Protein AF-A0A183LUB9-F1 (afdb_monomer_lite)

pLDDT: mean 79.55, std 18.68, range [33.12, 97.0]

Organism: NCBI:txid48269

Structure (mmCIF, N/CA/C/O backbone):
data_AF-A0A183LUB9-F1
#
_entry.id   AF-A0A183LUB9-F1
#
loop_
_atom_site.group_PDB
_atom_site.id
_atom_site.type_symbol
_atom_site.label_atom_id
_atom_site.label_alt_id
_atom_site.label_comp_id
_atom_site.label_asym_id
_atom_site.label_entity_id
_atom_site.label_seq_id
_atom_site.pdbx_PDB_ins_code
_atom_site.Cartn_x
_atom_site.Cartn_y
_atom_site.Cartn_z
_atom_site.occupancy
_atom_site.B_iso_or_equiv
_atom_site.auth_seq_id
_atom_site.auth_comp_id
_atom_site.auth_asym_id
_atom_site.auth_atom_id
_atom_site.pdbx_PDB_model_num
ATOM 1 N N . MET A 1 1 ? 17.143 7.240 -24.313 1.00 60.66 1 MET A N 1
ATOM 2 C CA . MET A 1 1 ? 16.595 8.338 -23.486 1.00 60.66 1 MET A CA 1
ATOM 3 C C . MET A 1 1 ? 15.614 7.802 -22.445 1.00 60.66 1 MET A C 1
ATOM 5 O O . MET A 1 1 ? 15.869 7.977 -21.262 1.00 60.66 1 MET A O 1
ATOM 9 N N . GLU A 1 2 ? 14.600 7.032 -22.859 1.00 75.81 2 GLU A N 1
ATOM 10 C CA . GLU A 1 2 ? 13.538 6.505 -21.978 1.00 75.81 2 GLU A CA 1
ATOM 11 C C . GLU A 1 2 ? 14.030 5.706 -20.757 1.00 75.81 2 GLU A C 1
ATOM 13 O O . GLU A 1 2 ? 13.531 5.908 -19.654 1.00 75.81 2 GLU A O 1
ATOM 18 N N . ASN A 1 3 ? 15.055 4.856 -20.900 1.00 79.38 3 ASN A N 1
ATOM 19 C CA . ASN A 1 3 ? 15.590 4.102 -19.756 1.00 79.38 3 ASN A CA 1
ATOM 20 C C . ASN A 1 3 ? 16.236 5.015 -18.691 1.00 79.38 3 ASN A C 1
ATOM 22 O O . ASN A 1 3 ? 16.124 4.760 -17.497 1.00 79.38 3 ASN A O 1
ATOM 26 N N . ARG A 1 4 ? 16.884 6.116 -19.096 1.00 87.00 4 ARG A N 1
ATOM 27 C CA . ARG A 1 4 ? 17.497 7.067 -18.152 1.00 87.00 4 ARG A CA 1
ATOM 28 C C . ARG A 1 4 ? 16.422 7.808 -17.359 1.00 87.00 4 ARG A C 1
ATOM 30 O O . ARG A 1 4 ? 16.532 7.927 -16.145 1.00 87.00 4 ARG A O 1
ATOM 37 N N . GLU A 1 5 ? 15.373 8.262 -18.037 1.00 90.19 5 GLU A N 1
ATOM 38 C CA . GLU A 1 5 ? 14.229 8.925 -17.404 1.00 90.19 5 GLU A CA 1
ATOM 39 C C . GLU A 1 5 ? 13.459 7.985 -16.471 1.00 90.19 5 GLU A C 1
ATOM 41 O O . GLU A 1 5 ? 13.020 8.397 -15.397 1.00 90.19 5 GLU A O 1
ATOM 46 N N . PHE A 1 6 ? 13.323 6.711 -16.846 1.00 92.31 6 PHE A N 1
ATOM 47 C CA . PHE A 1 6 ? 12.757 5.679 -15.982 1.00 92.31 6 PHE A CA 1
ATOM 48 C C . PHE A 1 6 ? 13.559 5.527 -14.684 1.00 92.31 6 PHE A C 1
ATOM 50 O O . PHE A 1 6 ? 12.978 5.602 -13.607 1.00 92.31 6 PHE A O 1
ATOM 57 N N . GLN A 1 7 ? 14.891 5.423 -14.761 1.00 93.38 7 GLN A N 1
ATOM 58 C CA . GLN A 1 7 ? 15.730 5.312 -13.561 1.00 93.38 7 GLN A CA 1
ATOM 59 C C . GLN A 1 7 ? 15.678 6.568 -12.673 1.00 93.38 7 GLN A C 1
ATOM 61 O O . GLN A 1 7 ? 15.667 6.453 -11.449 1.00 93.38 7 GLN A O 1
ATOM 66 N N . VAL A 1 8 ? 15.582 7.768 -13.258 1.00 94.94 8 VAL A N 1
ATOM 67 C CA . VAL A 1 8 ? 15.370 9.008 -12.486 1.00 94.94 8 VAL A CA 1
ATOM 68 C C . VAL A 1 8 ? 14.049 8.951 -11.714 1.00 94.94 8 VAL A C 1
ATOM 70 O O . VAL A 1 8 ? 14.014 9.274 -10.527 1.00 94.94 8 VAL A O 1
ATOM 73 N N . LEU A 1 9 ? 12.970 8.497 -12.357 1.00 95.00 9 LEU A N 1
ATOM 74 C CA . LEU A 1 9 ? 11.671 8.344 -11.704 1.00 95.00 9 LEU A CA 1
ATOM 75 C C . LEU A 1 9 ? 11.705 7.275 -10.599 1.00 95.00 9 LEU A C 1
ATOM 77 O O . LEU A 1 9 ? 11.182 7.526 -9.514 1.00 95.00 9 LEU A O 1
ATOM 81 N N . CYS A 1 10 ? 12.379 6.141 -10.825 1.00 95.12 10 CYS A N 1
ATOM 82 C CA . CYS A 1 10 ? 12.614 5.118 -9.800 1.00 95.12 10 CYS A CA 1
ATOM 83 C C . CYS A 1 10 ? 13.303 5.706 -8.562 1.00 95.12 10 CYS A C 1
ATOM 85 O O . CYS A 1 10 ? 12.837 5.501 -7.444 1.00 95.12 10 CYS A O 1
ATOM 87 N N . ASN A 1 11 ? 14.381 6.472 -8.746 1.00 95.69 11 ASN A N 1
ATOM 88 C CA . ASN A 1 11 ? 15.110 7.083 -7.631 1.00 95.69 11 ASN A CA 1
ATOM 89 C C . ASN A 1 11 ? 14.236 8.075 -6.853 1.00 95.69 11 ASN A C 1
ATOM 91 O O . ASN A 1 11 ? 14.240 8.076 -5.623 1.00 95.69 11 ASN A O 1
ATOM 95 N N . ASN A 1 12 ? 13.439 8.878 -7.561 1.00 95.94 12 ASN A N 1
ATOM 96 C CA . ASN A 1 12 ? 12.510 9.815 -6.935 1.00 95.94 12 ASN A CA 1
ATOM 97 C C . ASN A 1 12 ? 11.453 9.094 -6.087 1.00 95.94 12 ASN A C 1
ATOM 99 O O . ASN A 1 12 ? 11.206 9.490 -4.948 1.00 95.94 12 ASN A O 1
ATOM 103 N N . ILE A 1 13 ? 10.849 8.027 -6.620 1.00 95.75 13 ILE A N 1
ATOM 104 C CA . ILE A 1 13 ? 9.849 7.229 -5.899 1.00 95.75 13 ILE A CA 1
ATOM 105 C C . ILE A 1 13 ? 10.492 6.524 -4.703 1.00 95.75 13 ILE A C 1
ATOM 107 O O . ILE A 1 13 ? 9.927 6.556 -3.614 1.00 95.75 13 ILE A O 1
ATOM 111 N N . ARG A 1 14 ? 11.695 5.963 -4.854 1.00 97.00 14 ARG A N 1
ATOM 112 C CA . ARG A 1 14 ? 12.406 5.314 -3.745 1.00 97.00 14 ARG A CA 1
ATOM 113 C C . ARG A 1 14 ? 12.690 6.282 -2.600 1.00 97.00 14 ARG A C 1
ATOM 115 O O . ARG A 1 14 ? 12.394 5.969 -1.453 1.00 97.00 14 ARG A O 1
ATOM 122 N N . ASN A 1 15 ? 13.205 7.472 -2.902 1.00 96.31 15 ASN A N 1
ATOM 123 C CA . ASN A 1 15 ? 13.458 8.496 -1.886 1.00 96.31 15 ASN A CA 1
ATOM 124 C C . ASN A 1 15 ? 12.171 8.898 -1.155 1.00 96.31 15 ASN A C 1
ATOM 126 O O . ASN A 1 15 ? 12.170 9.049 0.065 1.00 96.31 15 ASN A O 1
ATOM 130 N N . PHE A 1 16 ? 11.070 9.030 -1.896 1.00 96.00 16 PHE A N 1
ATOM 131 C CA . PHE A 1 16 ? 9.763 9.325 -1.326 1.00 96.00 16 PHE A CA 1
ATOM 132 C C . PHE A 1 16 ? 9.267 8.216 -0.384 1.00 96.00 16 PHE A C 1
ATOM 134 O O . PHE A 1 16 ? 8.904 8.508 0.754 1.00 96.00 16 PHE A O 1
ATOM 141 N N . LEU A 1 17 ? 9.294 6.953 -0.821 1.00 95.06 17 LEU A N 1
ATOM 142 C CA . LEU A 1 17 ? 8.843 5.816 -0.011 1.00 95.06 17 LEU A CA 1
ATOM 143 C C . LEU A 1 17 ? 9.718 5.606 1.229 1.00 95.06 17 LEU A C 1
ATOM 145 O O . LEU A 1 17 ? 9.190 5.346 2.309 1.00 95.06 17 LEU A O 1
ATOM 149 N N . ASN A 1 18 ? 11.035 5.794 1.107 1.00 94.81 18 ASN A N 1
ATOM 150 C CA . ASN A 1 18 ? 11.952 5.748 2.244 1.00 94.81 18 ASN A CA 1
ATOM 151 C C . ASN A 1 18 ? 11.590 6.807 3.290 1.00 94.81 18 ASN A C 1
ATOM 153 O O . ASN A 1 18 ? 11.504 6.485 4.473 1.00 94.81 18 ASN A O 1
ATOM 157 N N . ASN A 1 19 ? 11.316 8.041 2.855 1.00 95.06 19 ASN A N 1
ATOM 158 C CA . ASN A 1 19 ? 10.895 9.109 3.756 1.00 95.06 19 ASN A CA 1
ATOM 159 C C . ASN A 1 19 ? 9.571 8.761 4.463 1.00 95.06 19 ASN A C 1
ATOM 161 O O . ASN A 1 19 ? 9.502 8.781 5.691 1.00 95.06 19 ASN A O 1
ATOM 165 N N . LEU A 1 20 ? 8.546 8.333 3.717 1.00 92.94 20 LEU A N 1
ATOM 166 C CA . LEU A 1 20 ? 7.273 7.919 4.322 1.00 92.94 20 LEU A CA 1
ATOM 167 C C . LEU A 1 20 ? 7.448 6.771 5.319 1.00 92.94 20 LEU A C 1
ATOM 169 O O . LEU A 1 20 ? 6.847 6.787 6.388 1.00 92.94 20 LEU A O 1
ATOM 173 N N . THR A 1 21 ? 8.298 5.798 4.999 1.00 91.75 21 THR A N 1
ATOM 174 C CA . THR A 1 21 ? 8.593 4.674 5.892 1.00 91.75 21 THR A CA 1
ATOM 175 C C . THR A 1 21 ? 9.254 5.156 7.182 1.00 91.75 21 THR A C 1
ATOM 177 O O . THR A 1 21 ? 8.927 4.666 8.262 1.00 91.75 21 THR A O 1
ATOM 180 N N . THR A 1 22 ? 10.163 6.133 7.107 1.00 91.00 22 THR A N 1
ATOM 181 C CA . THR A 1 22 ? 10.771 6.729 8.305 1.00 91.00 22 THR A CA 1
ATOM 182 C C . THR A 1 22 ? 9.776 7.547 9.128 1.00 91.00 22 THR A C 1
ATOM 184 O O . THR A 1 22 ? 9.751 7.397 10.349 1.00 91.00 22 THR A O 1
ATOM 187 N N . GLU A 1 23 ? 8.914 8.340 8.479 1.00 89.81 23 GLU A N 1
ATOM 188 C CA . GLU A 1 23 ? 7.832 9.084 9.142 1.00 89.81 23 GLU A CA 1
ATOM 189 C C . GLU A 1 23 ? 6.832 8.131 9.820 1.00 89.81 23 GLU A C 1
ATOM 191 O O . GLU A 1 23 ? 6.343 8.413 10.906 1.00 89.81 23 GLU A O 1
ATOM 196 N N . LEU A 1 24 ? 6.548 6.973 9.219 1.00 87.94 24 LEU A N 1
ATOM 197 C CA . LEU A 1 24 ? 5.631 5.984 9.782 1.00 87.94 24 LEU A CA 1
ATOM 198 C C . LEU A 1 24 ? 6.245 5.221 10.966 1.00 87.94 24 LEU A C 1
ATOM 200 O O . LEU A 1 24 ? 5.561 4.953 11.954 1.00 87.94 24 LEU A O 1
ATOM 204 N N . LYS A 1 25 ? 7.541 4.889 10.893 1.00 86.31 25 LYS A N 1
ATOM 205 C CA . LYS A 1 25 ? 8.271 4.210 11.976 1.00 86.31 25 LYS A CA 1
ATOM 206 C C . LYS A 1 25 ? 8.434 5.084 13.218 1.00 86.31 25 LYS A C 1
ATOM 208 O O . LYS A 1 25 ? 8.405 4.550 14.323 1.00 86.31 25 LYS A O 1
ATOM 213 N N . SER A 1 26 ? 8.569 6.403 13.068 1.00 82.69 26 SER A N 1
ATOM 214 C CA . SER A 1 26 ? 8.711 7.315 14.215 1.00 82.69 26 SER A CA 1
ATOM 215 C C . SER A 1 26 ? 7.459 7.372 15.100 1.00 82.69 26 SER A C 1
ATOM 217 O O . SER A 1 26 ? 7.563 7.651 16.291 1.00 82.69 26 SER A O 1
ATOM 219 N N . ILE A 1 27 ? 6.291 7.012 14.559 1.00 76.19 27 ILE A N 1
ATOM 220 C CA . ILE A 1 27 ? 5.031 6.893 15.309 1.00 76.19 27 ILE A CA 1
ATOM 221 C C . ILE A 1 27 ? 5.059 5.677 16.264 1.00 76.19 27 ILE A C 1
ATOM 223 O O . ILE A 1 27 ? 4.271 5.611 17.204 1.00 76.19 27 ILE A O 1
ATOM 227 N N . ASN A 1 28 ? 5.974 4.718 16.065 1.00 64.44 28 ASN A N 1
ATOM 228 C CA . ASN A 1 28 ? 5.951 3.398 16.706 1.00 64.44 28 ASN A CA 1
ATOM 229 C C . ASN A 1 28 ? 6.760 3.266 18.016 1.00 64.44 28 ASN A C 1
ATOM 231 O O . ASN A 1 28 ? 6.978 2.148 18.464 1.00 64.44 28 ASN A O 1
ATOM 235 N N . ILE A 1 29 ? 7.239 4.353 18.635 1.00 52.81 29 ILE A N 1
ATOM 236 C CA . ILE A 1 29 ? 8.172 4.250 19.785 1.00 52.81 29 ILE A CA 1
ATOM 237 C C . ILE A 1 29 ? 7.476 4.021 21.144 1.00 52.81 29 ILE A C 1
ATOM 239 O O . ILE A 1 29 ? 8.133 3.636 22.104 1.00 52.81 29 ILE A O 1
ATOM 243 N N . ASN A 1 30 ? 6.149 4.134 21.248 1.00 47.78 30 ASN A N 1
ATOM 244 C CA . ASN A 1 30 ? 5.452 3.951 22.527 1.00 47.78 30 ASN A CA 1
ATOM 245 C C . ASN A 1 30 ? 4.455 2.786 22.474 1.00 47.78 30 ASN A C 1
ATOM 247 O O . ASN A 1 30 ? 3.251 3.001 22.587 1.00 47.78 30 ASN A O 1
ATOM 251 N N . GLU A 1 31 ? 4.953 1.549 22.365 1.00 46.06 31 GLU A N 1
ATOM 252 C CA . GLU A 1 31 ? 4.157 0.303 22.439 1.00 46.06 31 GLU A CA 1
ATOM 253 C C . GLU A 1 31 ? 3.340 0.149 23.747 1.00 46.06 31 GLU A C 1
ATOM 255 O O . GLU A 1 31 ? 2.574 -0.797 23.895 1.00 46.06 31 GLU A O 1
ATOM 260 N N . GLN A 1 32 ? 3.453 1.090 24.693 1.00 46.34 32 GLN A N 1
ATOM 261 C CA . GLN A 1 32 ? 2.731 1.093 25.970 1.00 46.34 32 GLN A CA 1
ATOM 262 C C . GLN A 1 32 ? 1.636 2.168 26.089 1.00 46.34 32 GLN A C 1
ATOM 264 O O . GLN A 1 32 ? 0.930 2.192 27.093 1.00 46.34 32 GLN A O 1
ATOM 269 N N . ASN A 1 33 ? 1.441 3.037 25.087 1.00 46.81 33 ASN A N 1
ATOM 270 C CA . ASN A 1 33 ? 0.330 3.995 25.078 1.00 46.81 33 ASN A CA 1
ATOM 271 C C . ASN A 1 33 ? -0.657 3.649 23.961 1.00 46.81 33 ASN A C 1
ATOM 273 O O . ASN A 1 33 ? -0.493 4.047 22.813 1.00 46.81 33 ASN A O 1
ATOM 277 N N . ILE A 1 34 ? -1.719 2.937 24.344 1.00 53.28 34 ILE A N 1
ATOM 278 C CA . ILE A 1 34 ? -2.833 2.463 23.496 1.00 53.28 34 ILE A CA 1
ATOM 279 C C . ILE A 1 34 ? -3.576 3.621 22.787 1.00 53.28 34 ILE A C 1
ATOM 281 O O . ILE A 1 34 ? -4.330 3.404 21.841 1.00 53.28 34 ILE A O 1
ATOM 285 N N . ASN A 1 35 ? -3.320 4.870 23.187 1.00 56.56 35 ASN A N 1
ATOM 286 C CA . ASN A 1 35 ? -3.908 6.055 22.580 1.00 56.56 35 ASN A CA 1
ATOM 287 C C . ASN A 1 35 ? -2.914 6.752 21.650 1.00 56.56 35 ASN A C 1
ATOM 289 O O . ASN A 1 35 ? -1.916 7.334 22.087 1.00 56.56 35 ASN A O 1
ATOM 293 N N . LEU A 1 36 ? -3.231 6.754 20.356 1.00 62.31 36 LEU A N 1
ATOM 294 C CA . LEU A 1 36 ? -2.552 7.611 19.397 1.00 62.31 36 LEU A CA 1
ATOM 295 C C . LEU A 1 36 ? -2.839 9.082 19.750 1.00 62.31 36 LEU A C 1
ATOM 297 O O . LEU A 1 36 ? -3.990 9.507 19.757 1.00 62.31 36 LEU A O 1
ATOM 301 N N . SER A 1 37 ? -1.794 9.859 20.050 1.00 69.81 37 SER A N 1
ATOM 302 C CA . SER A 1 37 ? -1.910 11.310 20.244 1.00 69.81 37 SER A CA 1
ATOM 303 C C . SER A 1 37 ? -2.525 11.969 19.002 1.00 69.81 37 SER A C 1
ATOM 305 O O . SER A 1 37 ? -2.277 11.529 17.879 1.00 69.81 37 SER A O 1
ATOM 307 N N . GLU A 1 38 ? -3.264 13.065 19.182 1.00 74.56 38 GLU A N 1
ATOM 308 C CA . GLU A 1 38 ? -3.784 13.899 18.087 1.00 74.56 38 GLU A CA 1
ATOM 309 C C . GLU A 1 38 ? -2.684 14.276 17.076 1.00 74.56 38 GLU A C 1
ATOM 311 O O . GLU A 1 38 ? -2.892 14.243 15.864 1.00 74.56 38 GLU A O 1
ATOM 316 N N . ASN A 1 39 ? -1.457 14.490 17.558 1.00 76.38 39 ASN A N 1
ATOM 317 C CA . ASN A 1 39 ? -0.288 14.716 16.710 1.00 76.38 39 ASN A CA 1
ATOM 318 C C . ASN A 1 39 ? 0.043 13.510 15.818 1.00 76.38 39 ASN A C 1
ATOM 320 O O . ASN A 1 39 ? 0.357 13.684 14.644 1.00 76.38 39 ASN A O 1
ATOM 324 N N . HIS A 1 40 ? -0.055 12.284 16.338 1.00 81.06 40 HIS A N 1
ATOM 325 C CA . HIS A 1 40 ? 0.162 11.072 15.547 1.00 81.06 40 HIS A CA 1
ATOM 326 C C . HIS A 1 40 ? -0.929 10.895 14.485 1.00 81.06 40 HIS A C 1
ATOM 328 O O . HIS A 1 40 ? -0.616 10.524 13.357 1.00 81.06 40 HIS A O 1
ATOM 334 N N . LEU A 1 41 ? -2.188 11.207 14.808 1.00 80.44 41 LEU A N 1
ATOM 335 C CA . LEU A 1 41 ? -3.297 11.171 13.848 1.00 80.44 41 LEU A CA 1
ATOM 336 C C . LEU A 1 41 ? -3.105 12.179 12.711 1.00 80.44 41 LEU A C 1
ATOM 338 O O . LEU A 1 41 ? -3.311 11.842 11.540 1.00 80.44 41 LEU A O 1
ATOM 342 N N . ASN A 1 42 ? -2.649 13.387 13.039 1.00 85.69 42 ASN A N 1
ATOM 343 C CA . ASN A 1 42 ? -2.318 14.413 12.054 1.00 85.69 42 ASN A CA 1
ATOM 344 C C . ASN A 1 42 ? -1.167 13.963 11.147 1.00 85.69 42 ASN A C 1
ATOM 346 O O . ASN A 1 42 ? -1.264 14.084 9.925 1.00 85.69 42 ASN A O 1
ATOM 350 N N . THR A 1 43 ? -0.119 13.358 11.713 1.00 87.81 43 THR A N 1
ATOM 351 C CA . THR A 1 43 ? 0.987 12.792 10.930 1.00 87.81 43 THR A CA 1
ATOM 352 C C . THR A 1 43 ? 0.510 11.667 10.013 1.00 87.81 43 THR A C 1
ATOM 354 O O . THR A 1 43 ? 0.816 11.694 8.826 1.00 87.81 43 THR A O 1
ATOM 357 N N . ILE A 1 44 ? -0.294 10.714 10.500 1.00 88.31 44 ILE A N 1
ATOM 358 C CA . ILE A 1 44 ? -0.843 9.634 9.658 1.00 88.31 44 ILE A CA 1
ATOM 359 C C . ILE A 1 44 ? -1.696 10.198 8.521 1.00 88.31 44 ILE A C 1
ATOM 361 O O . ILE A 1 44 ? -1.600 9.736 7.382 1.00 88.31 44 ILE A O 1
ATOM 365 N N . THR A 1 45 ? -2.516 11.205 8.814 1.00 90.25 45 THR A N 1
ATOM 366 C CA . THR A 1 45 ? -3.340 11.876 7.804 1.00 90.25 45 THR A CA 1
ATOM 367 C C . THR A 1 45 ? -2.459 12.543 6.749 1.00 90.25 45 THR A C 1
ATOM 369 O O . THR A 1 45 ? -2.661 12.310 5.559 1.00 90.25 45 THR A O 1
ATOM 372 N N . SER A 1 46 ? -1.410 13.256 7.168 1.00 93.25 46 SER A N 1
ATOM 373 C CA . SER A 1 46 ? -0.433 13.864 6.259 1.00 93.25 46 SER A CA 1
ATOM 374 C C . SER A 1 46 ? 0.291 12.823 5.395 1.00 93.25 46 SER A C 1
ATOM 376 O O . SER A 1 46 ? 0.388 12.990 4.179 1.00 93.25 46 SER A O 1
ATOM 378 N N . ILE A 1 47 ? 0.748 11.711 5.983 1.00 92.62 47 ILE A N 1
ATOM 379 C CA . ILE A 1 47 ? 1.381 10.600 5.254 1.00 92.62 47 ILE A CA 1
ATOM 380 C C . ILE A 1 47 ? 0.410 10.034 4.210 1.00 92.62 47 ILE A C 1
ATOM 382 O O . ILE A 1 47 ? 0.799 9.836 3.058 1.00 92.62 47 ILE A O 1
ATOM 386 N N . ARG A 1 48 ? -0.861 9.811 4.570 1.00 93.31 48 ARG A N 1
ATOM 387 C CA . ARG A 1 48 ? -1.886 9.309 3.641 1.00 93.31 48 ARG A CA 1
ATOM 388 C C . ARG A 1 48 ? -2.091 10.254 2.458 1.00 93.31 48 ARG A C 1
ATOM 390 O O . ARG A 1 48 ? -2.172 9.798 1.318 1.00 93.31 48 ARG A O 1
ATOM 397 N N . GLU A 1 49 ? -2.172 11.556 2.708 1.00 94.94 49 GLU A N 1
ATOM 398 C CA . GLU A 1 49 ? -2.322 12.558 1.650 1.00 94.94 49 GLU A CA 1
ATOM 399 C C . GLU A 1 49 ? -1.096 12.615 0.739 1.00 94.94 49 GLU A C 1
ATOM 401 O O . GLU A 1 49 ? -1.240 12.586 -0.487 1.00 94.94 49 GLU A O 1
ATOM 406 N N . LYS A 1 50 ? 0.114 12.601 1.317 1.00 95.38 50 LYS A N 1
ATO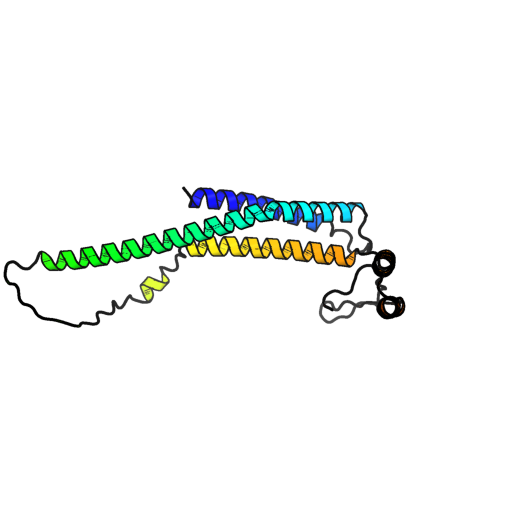M 407 C CA . LYS A 1 50 ? 1.368 12.504 0.558 1.00 95.38 50 LYS A CA 1
ATOM 408 C C . LYS A 1 50 ? 1.365 11.259 -0.328 1.00 95.38 50 LYS A C 1
ATOM 410 O O . LYS A 1 50 ? 1.634 11.368 -1.525 1.00 95.38 50 LYS A O 1
ATOM 415 N N . LEU A 1 51 ? 1.024 10.094 0.226 1.00 94.44 51 LEU A N 1
ATOM 416 C CA . LEU A 1 51 ? 0.973 8.821 -0.494 1.00 94.44 51 LEU A CA 1
ATOM 417 C C . LEU A 1 51 ? -0.019 8.891 -1.667 1.00 94.44 51 LEU A C 1
ATOM 419 O O . LEU A 1 51 ? 0.330 8.545 -2.797 1.00 94.44 51 LEU A O 1
ATOM 423 N N . ARG A 1 52 ? -1.217 9.442 -1.434 1.00 94.44 52 ARG A N 1
ATOM 424 C CA . ARG A 1 52 ? -2.232 9.671 -2.474 1.00 94.44 52 ARG A CA 1
ATOM 425 C C . ARG A 1 52 ? -1.727 10.606 -3.576 1.00 94.44 52 ARG A C 1
ATOM 427 O O . ARG A 1 52 ? -1.920 10.321 -4.754 1.00 94.44 52 ARG A O 1
ATOM 434 N N . SER A 1 53 ? -1.022 11.678 -3.212 1.00 95.50 53 SER A N 1
ATOM 435 C CA . SER A 1 53 ? -0.460 12.635 -4.176 1.00 95.50 53 SER A CA 1
ATOM 436 C C . SER A 1 53 ? 0.589 12.015 -5.112 1.00 95.50 53 SER A C 1
ATOM 438 O O . SER A 1 53 ? 0.807 12.517 -6.213 1.00 95.50 53 SER A O 1
ATOM 440 N N . TYR A 1 54 ? 1.220 10.908 -4.703 1.00 95.12 54 TYR A N 1
ATOM 441 C CA . TYR A 1 54 ? 2.247 10.208 -5.477 1.00 95.12 54 TYR A CA 1
ATOM 442 C C . TYR A 1 54 ? 1.705 9.088 -6.381 1.00 95.12 54 TYR A C 1
ATOM 444 O O . TYR A 1 54 ? 2.451 8.579 -7.220 1.00 95.12 54 TYR A O 1
ATOM 452 N N . GLN A 1 55 ? 0.415 8.743 -6.290 1.00 94.88 55 GLN A N 1
ATOM 453 C CA . GLN A 1 55 ? -0.226 7.756 -7.174 1.00 94.88 55 GLN A CA 1
ATOM 454 C C . GLN A 1 55 ? -0.041 8.054 -8.678 1.00 94.88 55 GLN A C 1
ATOM 456 O O . GLN A 1 55 ? 0.282 7.121 -9.416 1.00 94.88 55 GLN A O 1
ATOM 461 N N . PRO A 1 56 ? -0.148 9.312 -9.164 1.00 96.25 56 PRO A N 1
ATOM 462 C CA . PRO A 1 56 ? 0.083 9.622 -10.576 1.00 96.25 56 PRO A CA 1
ATOM 463 C C . PRO A 1 56 ? 1.514 9.313 -11.033 1.00 96.25 56 PRO A C 1
ATOM 465 O O . PRO A 1 56 ? 1.714 8.829 -12.142 1.00 96.25 56 PRO A O 1
ATOM 468 N N . LYS A 1 57 ? 2.516 9.522 -10.168 1.00 95.44 57 LYS A N 1
ATOM 469 C CA . LYS A 1 57 ? 3.920 9.197 -10.474 1.00 95.44 57 LYS A CA 1
ATOM 470 C C . LYS A 1 57 ? 4.156 7.689 -10.543 1.00 95.44 57 LYS A C 1
ATOM 472 O O . LYS A 1 57 ? 4.959 7.232 -11.351 1.00 95.44 57 LYS A O 1
ATOM 477 N N . LEU A 1 58 ? 3.448 6.907 -9.725 1.00 95.00 58 LEU A N 1
ATOM 478 C CA . LEU A 1 58 ? 3.481 5.444 -9.806 1.00 95.00 58 LEU A CA 1
ATOM 479 C C . LEU A 1 58 ? 2.826 4.935 -11.103 1.00 95.00 58 LEU A C 1
ATOM 481 O O . LEU A 1 58 ? 3.306 3.968 -11.696 1.00 95.00 58 LEU A O 1
ATOM 485 N N . LEU A 1 59 ? 1.764 5.600 -11.569 1.00 95.94 59 LEU A N 1
ATOM 486 C CA . LEU A 1 59 ? 1.152 5.315 -12.868 1.00 95.94 59 LEU A CA 1
ATOM 487 C C . LEU A 1 59 ? 2.107 5.655 -14.021 1.00 95.94 59 LEU A C 1
ATOM 489 O O . LEU A 1 59 ? 2.350 4.808 -14.876 1.00 95.94 59 LEU A O 1
ATOM 493 N N . GLU A 1 60 ? 2.738 6.831 -13.982 1.00 96.06 60 GLU A N 1
ATOM 494 C CA . GLU A 1 60 ? 3.761 7.232 -14.956 1.00 96.06 60 GLU A CA 1
ATOM 495 C C . GLU A 1 60 ? 4.918 6.221 -15.017 1.00 96.06 60 GLU A C 1
ATOM 497 O O . GLU A 1 60 ? 5.406 5.878 -16.099 1.00 96.06 60 GLU A O 1
ATOM 502 N N . LEU A 1 61 ? 5.341 5.700 -13.860 1.00 95.69 61 LEU A N 1
ATOM 503 C CA . LEU A 1 61 ? 6.354 4.652 -13.782 1.00 95.69 61 LEU A CA 1
ATOM 504 C C . LEU A 1 61 ? 5.892 3.367 -14.481 1.00 95.69 61 LEU A C 1
ATOM 506 O O . LEU A 1 61 ? 6.683 2.750 -15.198 1.00 95.69 61 LEU A O 1
ATOM 510 N N . SER A 1 62 ? 4.626 2.975 -14.307 1.00 96.75 62 SER A N 1
ATOM 511 C CA . SER A 1 62 ? 4.049 1.815 -14.994 1.00 96.75 62 SER A CA 1
ATOM 512 C C . SER A 1 62 ? 4.072 1.989 -16.507 1.00 96.75 62 SER A C 1
ATOM 514 O O . SER A 1 62 ? 4.554 1.101 -17.210 1.00 96.75 62 SER A O 1
ATOM 516 N N . ASP A 1 63 ? 3.621 3.141 -17.002 1.00 96.25 63 ASP A N 1
ATOM 517 C CA . ASP A 1 63 ? 3.583 3.423 -18.437 1.00 96.25 63 ASP A CA 1
ATOM 518 C C . ASP A 1 63 ? 4.988 3.400 -19.047 1.00 96.25 63 ASP A C 1
ATOM 520 O O . ASP A 1 63 ? 5.197 2.884 -20.148 1.00 96.25 63 ASP A O 1
ATOM 524 N N . ARG A 1 64 ? 5.983 3.931 -18.325 1.00 95.38 64 ARG A N 1
ATOM 525 C CA . ARG A 1 64 ? 7.391 3.882 -18.743 1.00 95.38 64 ARG A CA 1
ATOM 526 C C . ARG A 1 64 ? 7.938 2.457 -18.753 1.00 95.38 64 ARG A C 1
ATOM 528 O O . ARG A 1 64 ? 8.616 2.091 -19.711 1.00 95.38 64 ARG A O 1
ATOM 535 N N . ALA A 1 65 ? 7.633 1.644 -17.741 1.00 94.69 65 ALA A N 1
ATOM 536 C CA . ALA A 1 65 ? 8.030 0.237 -17.722 1.00 94.69 65 ALA A CA 1
ATOM 537 C C . ALA A 1 65 ? 7.432 -0.536 -18.911 1.00 94.69 65 ALA A C 1
ATOM 539 O O . ALA A 1 65 ? 8.128 -1.327 -19.549 1.00 94.69 65 ALA A O 1
ATOM 540 N N . ASP A 1 66 ? 6.169 -0.270 -19.256 1.00 95.19 66 ASP A N 1
ATOM 541 C CA . ASP A 1 66 ? 5.501 -0.910 -20.390 1.00 95.19 66 ASP A CA 1
ATOM 542 C C . ASP A 1 66 ? 6.089 -0.462 -21.735 1.00 95.19 66 ASP A C 1
ATOM 544 O O . ASP A 1 66 ? 6.281 -1.298 -22.623 1.00 95.19 66 ASP A O 1
ATOM 548 N N . ARG A 1 67 ? 6.457 0.819 -21.884 1.00 94.19 67 ARG A N 1
ATOM 549 C CA . ARG A 1 67 ? 7.197 1.298 -23.066 1.00 94.19 67 ARG A CA 1
ATOM 550 C C . ARG A 1 67 ? 8.546 0.605 -23.216 1.00 94.19 67 ARG A C 1
ATOM 552 O O . ARG A 1 67 ? 8.840 0.107 -24.299 1.00 94.19 67 ARG A O 1
ATOM 559 N N . ILE A 1 68 ? 9.315 0.488 -22.132 1.00 92.94 68 ILE A N 1
ATOM 560 C CA . ILE A 1 68 ? 10.602 -0.223 -22.135 1.00 92.94 68 ILE A CA 1
ATOM 561 C C . ILE A 1 68 ? 10.412 -1.686 -22.548 1.00 92.94 68 ILE A C 1
ATOM 563 O O . ILE A 1 68 ? 11.163 -2.182 -23.383 1.00 92.94 68 ILE A O 1
ATOM 567 N N . CYS A 1 69 ? 9.395 -2.363 -22.010 1.00 91.94 69 CYS A N 1
ATOM 568 C CA . CYS A 1 69 ? 9.094 -3.755 -22.338 1.00 91.94 69 CYS A CA 1
ATOM 569 C C . CYS A 1 69 ? 8.739 -3.945 -23.823 1.00 91.94 69 CYS A C 1
ATOM 571 O O . CYS A 1 69 ? 9.241 -4.862 -24.484 1.00 91.94 69 CYS A O 1
ATOM 573 N N . ARG A 1 70 ? 7.916 -3.046 -24.377 1.00 92.69 70 ARG A N 1
ATOM 574 C CA . ARG A 1 70 ? 7.586 -3.045 -25.809 1.00 92.69 70 ARG A CA 1
ATOM 575 C C . ARG A 1 70 ? 8.824 -2.778 -26.657 1.00 92.69 70 ARG A C 1
ATOM 577 O O . ARG A 1 70 ? 9.091 -3.551 -27.566 1.00 92.69 70 ARG A O 1
ATOM 584 N N . ALA A 1 71 ? 9.608 -1.753 -26.328 1.00 90.81 71 ALA A N 1
ATOM 585 C CA . ALA A 1 71 ? 10.824 -1.409 -27.060 1.00 90.81 71 ALA A CA 1
ATOM 586 C C . ALA A 1 71 ? 11.842 -2.561 -27.062 1.00 90.81 71 ALA A C 1
ATOM 588 O O . ALA A 1 71 ? 12.384 -2.889 -28.116 1.00 90.81 71 ALA A O 1
ATOM 589 N N . SER A 1 72 ? 12.058 -3.223 -25.918 1.00 90.19 72 SER A N 1
ATOM 590 C CA . SER A 1 72 ? 12.960 -4.378 -25.840 1.00 90.19 72 SER A CA 1
ATOM 591 C C . SER A 1 72 ? 12.454 -5.567 -26.654 1.00 90.19 72 SER A C 1
ATOM 593 O O . SER A 1 72 ? 13.244 -6.219 -27.332 1.00 90.19 72 SER A O 1
ATOM 595 N N . SER A 1 73 ? 11.144 -5.829 -26.623 1.00 89.81 73 SER A N 1
ATOM 596 C CA . SER A 1 73 ? 10.537 -6.929 -27.383 1.00 89.81 73 SER A CA 1
ATOM 597 C C . SER A 1 73 ? 10.607 -6.674 -28.889 1.00 89.81 73 SER A C 1
ATOM 599 O O . SER A 1 73 ? 11.024 -7.549 -29.641 1.00 89.81 73 SER A O 1
ATOM 601 N N . THR A 1 74 ? 10.271 -5.457 -29.330 1.00 91.81 74 THR A N 1
ATOM 602 C CA . THR A 1 74 ? 10.377 -5.051 -30.737 1.00 91.81 74 THR A CA 1
ATOM 603 C C . THR A 1 74 ? 11.818 -5.145 -31.225 1.00 91.81 74 THR A C 1
ATOM 605 O O . THR A 1 74 ? 12.053 -5.718 -32.282 1.00 91.81 74 THR A O 1
ATOM 608 N N . ALA A 1 75 ? 12.793 -4.665 -30.445 1.00 89.25 75 ALA A N 1
ATOM 609 C CA . ALA A 1 75 ? 14.204 -4.758 -30.813 1.00 89.25 75 ALA A CA 1
ATOM 610 C C . ALA A 1 75 ? 14.670 -6.215 -30.978 1.00 89.25 75 ALA A C 1
ATOM 612 O O . ALA A 1 75 ? 15.353 -6.529 -31.950 1.00 89.25 75 ALA A O 1
ATOM 613 N N . ALA A 1 76 ? 14.267 -7.114 -30.073 1.00 87.50 76 ALA A N 1
ATOM 614 C CA . ALA A 1 76 ? 14.580 -8.538 -30.179 1.00 87.50 76 ALA A CA 1
ATOM 615 C C . ALA A 1 76 ? 13.957 -9.175 -31.434 1.00 87.50 76 ALA A C 1
ATOM 617 O O . ALA A 1 76 ? 14.638 -9.891 -32.165 1.00 87.50 76 ALA A O 1
ATOM 618 N N . LEU A 1 77 ? 12.687 -8.870 -31.723 1.00 89.94 77 LEU A N 1
ATOM 619 C CA . LEU A 1 77 ? 12.006 -9.357 -32.926 1.00 89.94 77 LEU A CA 1
ATOM 620 C C . LEU A 1 77 ? 12.673 -8.847 -34.205 1.00 89.94 77 LEU A C 1
ATOM 622 O O . LEU A 1 77 ? 12.916 -9.638 -35.112 1.00 89.94 77 LEU A O 1
ATOM 626 N N . THR A 1 78 ? 13.013 -7.559 -34.272 1.00 92.62 78 THR A N 1
ATOM 627 C CA . THR A 1 78 ? 13.708 -6.973 -35.424 1.00 92.62 78 THR A CA 1
ATOM 628 C C . THR A 1 78 ? 15.093 -7.588 -35.616 1.00 92.62 78 THR A C 1
ATOM 630 O O . THR A 1 78 ? 15.453 -7.900 -36.745 1.00 92.62 78 THR A O 1
ATOM 633 N N . MET A 1 79 ? 15.856 -7.833 -34.544 1.00 90.00 79 MET A N 1
ATOM 634 C CA . MET A 1 79 ? 17.144 -8.533 -34.650 1.00 90.00 79 MET A CA 1
ATOM 635 C C . MET A 1 79 ? 16.980 -9.955 -35.189 1.00 90.00 79 MET A C 1
ATOM 637 O O . MET A 1 79 ? 17.711 -10.344 -36.096 1.00 90.00 79 MET A O 1
ATOM 641 N N . ASN A 1 80 ? 15.990 -10.702 -34.694 1.00 85.94 80 ASN A N 1
ATOM 642 C CA . ASN A 1 80 ? 15.699 -12.045 -35.197 1.00 85.94 80 ASN A CA 1
ATOM 643 C C . ASN A 1 80 ? 15.289 -12.015 -36.676 1.00 85.94 80 ASN A C 1
ATOM 645 O O . ASN A 1 80 ? 15.746 -12.845 -37.455 1.00 85.94 80 ASN A O 1
ATOM 649 N N . GLN A 1 81 ? 14.472 -11.042 -37.087 1.00 90.38 81 GLN A N 1
ATOM 650 C CA . GLN A 1 81 ? 14.094 -10.854 -38.491 1.00 90.38 81 GLN A CA 1
ATOM 651 C C . GLN A 1 81 ? 15.315 -10.559 -39.371 1.00 90.38 81 GLN A C 1
ATOM 653 O O . GLN A 1 81 ? 15.495 -11.218 -40.392 1.00 90.38 81 GLN A O 1
ATOM 658 N N . ILE A 1 82 ? 16.172 -9.619 -38.958 1.00 89.06 82 ILE A N 1
ATOM 659 C CA . ILE A 1 82 ? 17.402 -9.249 -39.673 1.00 89.06 82 ILE A CA 1
ATOM 660 C C . ILE A 1 82 ? 18.328 -10.461 -39.822 1.00 89.06 82 ILE A C 1
ATOM 662 O O . ILE A 1 82 ? 18.803 -10.737 -40.924 1.00 89.06 82 ILE A O 1
ATOM 666 N N . PHE A 1 83 ? 18.535 -11.216 -38.740 1.00 87.75 83 PHE A N 1
ATOM 667 C CA . PHE A 1 83 ? 19.328 -12.443 -38.754 1.00 87.75 83 PHE A CA 1
ATOM 668 C C . PHE A 1 83 ? 18.798 -13.429 -39.798 1.00 87.75 83 PHE A C 1
ATOM 670 O O . PHE A 1 83 ? 19.540 -13.816 -40.694 1.00 87.75 83 PHE A O 1
ATOM 677 N N . MET A 1 84 ? 17.497 -13.735 -39.769 1.00 80.75 84 MET A N 1
ATOM 678 C CA . MET A 1 84 ? 16.878 -14.648 -40.737 1.00 80.75 84 MET A CA 1
ATOM 679 C C . MET A 1 84 ? 17.028 -14.163 -42.188 1.00 80.75 84 MET A C 1
ATOM 681 O O . MET A 1 84 ? 17.318 -14.963 -43.080 1.00 80.75 84 MET A O 1
ATOM 685 N N . THR A 1 85 ? 16.876 -12.858 -42.444 1.00 80.06 85 THR A N 1
ATOM 686 C CA . THR A 1 85 ? 17.047 -12.299 -43.797 1.00 80.06 85 THR A CA 1
ATOM 687 C C . THR A 1 85 ? 18.494 -12.339 -44.287 1.00 80.06 85 THR A C 1
ATOM 689 O O . THR A 1 85 ? 18.714 -12.588 -45.469 1.00 80.06 85 THR A O 1
ATOM 692 N N . HIS A 1 86 ? 19.482 -12.143 -43.407 1.00 74.50 86 HIS A N 1
ATOM 693 C CA . HIS A 1 86 ? 20.897 -12.205 -43.784 1.00 74.50 86 HIS A CA 1
ATOM 694 C C . HIS A 1 86 ? 21.413 -13.639 -43.925 1.00 74.50 86 HIS A C 1
ATOM 696 O O . HIS A 1 86 ? 22.187 -13.900 -44.843 1.00 74.50 86 HIS A O 1
ATOM 702 N N . SER A 1 87 ? 20.953 -14.584 -43.098 1.00 64.69 87 SER A N 1
ATOM 703 C CA . SER A 1 87 ? 21.243 -16.013 -43.283 1.00 64.69 87 SER A CA 1
ATOM 704 C C . SER A 1 87 ? 20.754 -16.502 -44.648 1.00 64.69 87 SER A C 1
ATOM 706 O O . SER A 1 87 ? 21.507 -17.133 -45.377 1.00 64.69 87 SER A O 1
ATOM 708 N N . SER A 1 88 ? 19.549 -16.087 -45.053 1.00 57.59 88 SER A N 1
ATOM 709 C CA . SER A 1 88 ? 18.976 -16.431 -46.363 1.00 57.59 88 SER A CA 1
ATOM 710 C C . SER A 1 88 ? 19.729 -15.809 -47.555 1.00 57.59 88 SER A C 1
ATOM 712 O O . SER A 1 88 ? 19.581 -16.275 -48.679 1.00 57.59 88 SER A O 1
ATOM 714 N N . GLN A 1 89 ? 20.508 -14.738 -47.349 1.00 52.31 89 GLN A N 1
ATOM 715 C CA . GLN A 1 89 ? 21.294 -14.075 -48.404 1.00 52.31 89 GLN A CA 1
ATOM 716 C C . GLN A 1 89 ? 22.690 -14.683 -48.590 1.00 52.31 89 GLN A C 1
ATOM 718 O O . GLN A 1 89 ? 23.224 -14.633 -49.698 1.00 52.31 89 GLN A O 1
ATOM 723 N N . LEU A 1 90 ? 23.283 -15.254 -47.537 1.00 48.31 90 LEU A N 1
ATOM 724 C CA . LEU A 1 90 ? 24.575 -15.942 -47.632 1.00 48.31 90 LEU A CA 1
ATOM 725 C C . LEU A 1 90 ? 24.470 -17.251 -48.428 1.00 48.31 90 LEU A C 1
ATOM 727 O O . LEU A 1 90 ? 25.412 -17.591 -49.134 1.00 48.31 90 LEU A O 1
ATOM 731 N N . ASP A 1 91 ? 23.305 -17.901 -48.422 1.00 47.84 91 ASP A N 1
ATOM 732 C CA . ASP A 1 91 ? 23.054 -19.113 -49.215 1.00 47.84 91 ASP A CA 1
ATOM 733 C C . ASP A 1 91 ? 22.877 -18.835 -50.726 1.00 47.84 91 ASP A C 1
ATOM 735 O O . ASP A 1 91 ? 22.959 -19.751 -51.543 1.00 47.84 91 ASP A O 1
ATOM 739 N N . ILE A 1 92 ? 22.652 -17.577 -51.135 1.00 46.91 92 ILE A N 1
ATOM 740 C CA . ILE A 1 92 ? 22.399 -17.213 -52.545 1.00 46.91 92 ILE A CA 1
ATOM 741 C C . ILE A 1 92 ? 23.700 -16.915 -53.311 1.00 46.91 92 ILE A C 1
ATOM 743 O O . ILE A 1 92 ? 23.748 -17.078 -54.531 1.00 46.91 92 ILE A O 1
ATOM 747 N N . ASN A 1 93 ? 24.779 -16.524 -52.627 1.00 44.56 93 ASN A N 1
ATOM 748 C CA . ASN A 1 93 ? 26.010 -16.076 -53.290 1.00 44.56 93 ASN A CA 1
ATOM 749 C C . ASN A 1 93 ? 26.987 -17.203 -53.679 1.00 44.56 93 ASN A C 1
ATOM 751 O O . ASN A 1 93 ? 27.998 -16.905 -54.310 1.00 44.56 93 ASN A O 1
ATOM 755 N N . ASP A 1 94 ? 26.665 -18.469 -53.386 1.00 43.28 94 ASP A N 1
ATOM 756 C CA . ASP A 1 94 ? 27.505 -19.634 -53.718 1.00 43.28 94 ASP A CA 1
ATOM 757 C C . ASP A 1 94 ? 26.966 -20.522 -54.859 1.00 43.28 94 ASP A C 1
ATOM 759 O O . ASP A 1 94 ? 27.492 -21.607 -55.100 1.00 43.28 94 ASP A O 1
ATOM 763 N N . SER A 1 95 ? 25.975 -20.079 -55.647 1.00 42.22 95 SER A N 1
ATOM 764 C CA . SER A 1 95 ? 25.618 -20.804 -56.880 1.00 42.22 95 SER A CA 1
ATOM 765 C C . SER A 1 95 ? 25.526 -19.902 -58.109 1.00 42.22 95 SER A C 1
ATOM 767 O O . SER A 1 95 ? 24.515 -19.283 -58.440 1.00 42.22 95 SER A O 1
ATOM 769 N N . VAL A 1 96 ? 26.630 -19.874 -58.850 1.00 46.03 96 VAL A N 1
ATOM 770 C CA . VAL A 1 96 ? 26.594 -19.596 -60.281 1.00 46.03 96 VAL A CA 1
ATOM 771 C C . VAL A 1 96 ? 25.884 -20.784 -60.952 1.00 46.03 96 VAL A C 1
ATOM 773 O O . VAL A 1 96 ? 26.409 -21.892 -60.974 1.00 46.03 96 VAL A O 1
ATOM 776 N N . ASN A 1 97 ? 24.709 -20.503 -61.527 1.00 44.66 97 ASN A N 1
ATOM 777 C CA . ASN A 1 97 ? 23.914 -21.306 -62.474 1.00 44.66 97 ASN A CA 1
ATOM 778 C C . ASN A 1 97 ? 23.072 -22.476 -61.924 1.00 44.66 97 ASN A C 1
ATOM 780 O O . ASN A 1 97 ? 23.541 -23.606 -61.871 1.00 44.66 97 ASN A O 1
ATOM 784 N N . THR A 1 98 ? 21.771 -22.248 -61.693 1.00 36.09 98 THR A N 1
ATOM 785 C CA . THR A 1 98 ? 20.599 -22.827 -62.419 1.00 36.09 98 THR A CA 1
ATOM 786 C C . THR A 1 98 ? 19.321 -22.704 -61.568 1.00 36.09 98 THR A C 1
ATOM 788 O O . THR A 1 98 ? 19.369 -22.964 -60.370 1.00 36.09 98 THR A O 1
ATOM 791 N N . PRO A 1 99 ? 18.151 -22.336 -62.135 1.00 39.25 99 PRO A N 1
ATOM 792 C CA . PRO A 1 99 ? 16.914 -22.292 -61.368 1.00 39.25 99 PRO A CA 1
ATOM 793 C C . PRO A 1 99 ? 16.291 -23.692 -61.346 1.00 39.25 99 PRO A C 1
ATOM 795 O O . PRO A 1 99 ? 15.715 -24.138 -62.337 1.00 39.25 99 PRO A O 1
ATOM 798 N N . VAL A 1 100 ? 16.396 -24.389 -60.215 1.00 33.12 100 VAL A N 1
ATOM 799 C CA . VAL A 1 100 ? 15.662 -25.636 -59.978 1.00 33.12 100 VAL A CA 1
ATOM 800 C C . VAL A 1 100 ? 14.671 -25.413 -58.844 1.00 33.12 100 VAL A C 1
ATOM 802 O O . VAL A 1 100 ? 15.022 -25.309 -57.672 1.00 33.12 100 VAL A O 1
ATOM 805 N N . PHE A 1 101 ? 13.399 -25.337 -59.229 1.00 45.72 101 PHE A N 1
ATOM 806 C CA . PHE A 1 101 ? 12.256 -25.461 -58.339 1.00 45.72 101 PHE A CA 1
ATOM 807 C C . PHE A 1 101 ? 12.310 -26.828 -57.648 1.00 45.72 101 PHE A C 1
ATOM 809 O O . PHE A 1 101 ? 12.058 -27.849 -58.283 1.00 45.72 101 PHE A O 1
ATOM 816 N N . THR A 1 102 ? 12.623 -26.852 -56.354 1.00 34.09 102 THR A N 1
ATOM 817 C CA . THR A 1 102 ? 12.320 -27.993 -55.485 1.00 34.09 102 THR A CA 1
ATOM 818 C C . THR A 1 102 ? 11.849 -27.472 -54.136 1.00 34.09 102 THR A C 1
ATOM 820 O O . THR A 1 102 ? 12.545 -26.719 -53.460 1.00 34.09 102 THR A O 1
ATOM 823 N N . GLY A 1 103 ? 10.615 -27.827 -53.780 1.00 43.84 103 GLY A N 1
ATOM 824 C CA . GLY A 1 103 ? 10.124 -27.666 -52.422 1.00 43.84 103 GLY A CA 1
ATOM 825 C C . GLY A 1 103 ? 10.889 -28.605 -51.499 1.00 43.84 103 GLY A C 1
ATOM 826 O O . GLY A 1 103 ? 11.015 -29.788 -51.802 1.00 43.84 103 GLY A O 1
ATOM 827 N N . TYR A 1 104 ? 11.366 -28.073 -50.379 1.00 35.25 104 TYR A N 1
ATOM 828 C CA . TYR A 1 104 ? 11.854 -28.871 -49.267 1.00 35.25 104 TYR A CA 1
ATOM 829 C C . TYR A 1 104 ? 11.397 -28.245 -47.951 1.00 35.25 104 TYR A C 1
ATOM 831 O O . TYR A 1 104 ? 11.875 -27.191 -47.535 1.00 35.25 104 TYR A O 1
ATOM 839 N N . ASP A 1 105 ? 10.460 -28.941 -47.306 1.00 41.97 105 ASP A N 1
ATOM 840 C CA . ASP A 1 105 ? 10.397 -29.048 -45.853 1.00 41.97 105 ASP A CA 1
ATOM 841 C C . ASP A 1 105 ? 11.774 -29.475 -45.338 1.00 41.97 105 ASP A C 1
ATOM 843 O O . ASP A 1 105 ? 12.283 -30.501 -45.786 1.00 41.97 105 ASP A O 1
ATOM 847 N N . HIS A 1 106 ? 12.341 -28.747 -44.375 1.00 40.88 106 HIS A N 1
ATOM 848 C CA . HIS A 1 106 ? 13.224 -29.321 -43.360 1.00 40.88 106 HIS A CA 1
ATOM 849 C C . HIS A 1 106 ? 13.110 -28.523 -42.061 1.00 40.88 106 HIS A C 1
ATOM 851 O O . HIS A 1 106 ? 13.489 -27.357 -41.953 1.00 40.88 106 HIS A O 1
ATOM 857 N N . GLN A 1 107 ? 12.576 -29.213 -41.058 1.00 39.94 107 GLN A N 1
ATOM 858 C CA . GLN A 1 107 ? 12.671 -28.884 -39.649 1.00 39.94 107 GLN A CA 1
ATOM 859 C C . GLN A 1 107 ? 14.151 -28.804 -39.242 1.00 39.94 107 GLN A C 1
ATOM 861 O O . GLN A 1 107 ? 14.722 -29.793 -38.800 1.00 39.94 107 GLN A O 1
ATOM 866 N N . ASN A 1 108 ? 14.782 -27.635 -39.343 1.00 37.09 108 ASN A N 1
ATOM 867 C CA . ASN A 1 108 ? 16.017 -27.372 -38.607 1.00 37.09 108 ASN A CA 1
ATOM 868 C C . ASN A 1 108 ? 15.661 -26.691 -37.286 1.00 37.09 108 ASN A C 1
ATOM 870 O O . ASN A 1 108 ? 15.636 -25.468 -37.156 1.00 37.09 108 ASN A O 1
ATOM 874 N N . GLN A 1 109 ? 15.365 -27.524 -36.285 1.00 43.56 109 GLN A N 1
ATOM 875 C CA . GLN A 1 109 ? 15.549 -27.146 -34.890 1.00 43.56 109 GLN A CA 1
ATOM 876 C C . GLN A 1 109 ? 17.028 -26.796 -34.703 1.00 43.56 109 GLN A C 1
ATOM 878 O O . GLN A 1 109 ? 17.887 -27.674 -34.696 1.00 43.56 109 GLN A O 1
ATOM 883 N N . LEU A 1 110 ? 17.325 -25.507 -34.543 1.00 40.59 110 LEU A N 1
ATOM 884 C CA . LEU A 1 110 ? 18.581 -25.065 -33.949 1.00 40.59 110 LEU A CA 1
ATOM 885 C C . LEU A 1 110 ? 18.618 -25.627 -32.523 1.00 40.59 110 LEU A C 1
ATOM 887 O O . LEU A 1 110 ? 17.965 -25.099 -31.622 1.00 40.59 110 LEU A O 1
ATOM 891 N N . SER A 1 111 ? 19.334 -26.731 -32.319 1.00 40.69 111 SER A N 1
ATOM 892 C CA . SER A 1 111 ? 19.629 -27.255 -30.989 1.00 40.69 111 SER A CA 1
ATOM 893 C C . SER A 1 111 ? 20.607 -26.299 -30.307 1.00 40.69 111 SER A C 1
ATOM 895 O O . SER A 1 111 ? 21.824 -26.463 -30.384 1.00 40.69 111 SER A O 1
ATOM 897 N N . ILE A 1 112 ? 20.067 -25.253 -29.686 1.00 49.59 112 ILE A N 1
ATOM 898 C CA . ILE A 1 112 ? 20.827 -24.343 -28.833 1.00 49.59 112 ILE A CA 1
ATOM 899 C C . ILE A 1 112 ? 21.249 -25.141 -27.595 1.00 49.59 112 ILE A C 1
ATOM 901 O O . ILE A 1 112 ? 20.404 -25.654 -26.861 1.00 49.59 112 ILE A O 1
ATOM 905 N N . ASN A 1 113 ? 22.558 -25.271 -27.377 1.00 44.12 113 ASN A N 1
ATOM 906 C CA . ASN A 1 113 ? 23.123 -25.970 -26.226 1.00 44.12 113 ASN A CA 1
ATOM 907 C C . ASN A 1 113 ? 22.608 -25.356 -24.912 1.00 44.12 113 ASN A C 1
ATOM 909 O O . ASN A 1 113 ? 22.876 -24.189 -24.621 1.00 44.12 113 ASN A O 1
ATOM 913 N N . GLN A 1 114 ? 21.956 -26.159 -24.061 1.00 49.53 114 GLN A N 1
ATOM 914 C CA . GLN A 1 114 ? 21.500 -25.753 -22.718 1.00 49.53 114 GLN A CA 1
ATOM 915 C C . GLN A 1 114 ? 22.608 -25.105 -21.860 1.00 49.53 114 GLN A C 1
ATOM 917 O O . GLN A 1 114 ? 22.325 -24.289 -20.986 1.00 49.53 114 GLN A O 1
ATOM 922 N N . ASN A 1 115 ? 23.875 -25.442 -22.115 1.00 43.38 115 ASN A N 1
ATOM 923 C CA . ASN A 1 115 ? 25.016 -24.930 -21.358 1.00 43.38 115 ASN A CA 1
ATOM 924 C C . ASN A 1 115 ? 25.388 -23.475 -21.702 1.00 43.38 115 ASN A C 1
ATOM 926 O O . ASN A 1 115 ? 25.919 -22.783 -20.837 1.00 43.38 115 ASN A O 1
ATOM 930 N N . GLU A 1 116 ? 25.061 -22.974 -22.898 1.00 44.38 116 GLU A N 1
ATOM 931 C CA . GLU A 1 116 ? 25.198 -21.541 -23.216 1.00 44.38 116 GLU A CA 1
ATOM 932 C C . GLU A 1 116 ? 24.030 -20.727 -22.639 1.00 44.38 116 GLU A C 1
ATOM 934 O O . GLU A 1 116 ? 24.227 -19.600 -22.190 1.00 44.38 116 GLU A O 1
ATOM 939 N N . ILE A 1 117 ? 22.839 -21.331 -22.530 1.00 47.94 117 ILE A N 1
ATOM 940 C CA . ILE A 1 117 ? 21.651 -20.724 -21.903 1.00 47.94 117 ILE A CA 1
ATOM 941 C C . ILE A 1 117 ? 21.903 -20.406 -20.419 1.00 47.94 117 ILE A C 1
ATOM 943 O O . ILE A 1 117 ? 21.466 -19.367 -19.921 1.00 47.94 117 ILE A O 1
ATOM 947 N N . ASN A 1 118 ? 22.668 -21.247 -19.717 1.00 43.38 118 ASN A N 1
ATOM 948 C CA . ASN A 1 118 ? 22.961 -21.056 -18.293 1.00 43.38 118 ASN A CA 1
ATOM 949 C C . ASN A 1 118 ? 23.886 -19.854 -18.014 1.00 43.38 118 ASN A C 1
ATOM 951 O O . ASN A 1 118 ? 23.808 -19.276 -16.933 1.00 43.38 118 ASN A O 1
ATOM 955 N N . ASN A 1 119 ? 24.688 -19.418 -18.994 1.00 43.78 119 ASN A N 1
ATOM 956 C CA . ASN A 1 119 ? 25.492 -18.188 -18.912 1.00 43.78 119 ASN A CA 1
ATOM 957 C C . ASN A 1 119 ? 24.770 -16.953 -19.497 1.00 43.78 119 ASN A C 1
ATOM 959 O O . ASN A 1 119 ? 25.287 -15.839 -19.432 1.00 43.78 119 ASN A O 1
ATOM 963 N N . LEU A 1 120 ? 23.560 -17.140 -20.037 1.00 49.19 120 LEU A N 1
ATOM 964 C CA . LEU A 1 120 ? 22.704 -16.133 -20.671 1.00 49.19 120 LEU A CA 1
ATOM 965 C C . LEU A 1 120 ? 21.474 -15.768 -19.826 1.00 49.19 120 LEU A C 1
ATOM 967 O O . LEU A 1 120 ? 20.567 -15.113 -20.336 1.00 49.19 120 LEU A O 1
ATOM 971 N N . GLN A 1 121 ? 21.448 -16.090 -18.526 1.00 52.47 121 GLN A N 1
ATOM 972 C CA . GLN A 1 121 ? 20.472 -15.542 -17.565 1.00 52.47 121 GLN A CA 1
ATOM 973 C C . GLN A 1 121 ? 20.661 -14.024 -17.334 1.00 52.47 121 GLN A C 1
ATOM 975 O O . GLN A 1 121 ? 20.624 -13.521 -16.213 1.00 52.47 121 GLN A O 1
ATOM 980 N N . THR A 1 122 ? 20.868 -13.252 -18.397 1.00 57.06 122 THR A N 1
ATOM 981 C CA . THR A 1 122 ? 20.734 -11.804 -18.364 1.00 57.06 122 THR A CA 1
ATOM 982 C C . THR A 1 122 ? 19.257 -11.487 -18.585 1.00 57.06 122 THR A C 1
ATOM 984 O O . THR A 1 122 ? 18.698 -11.693 -19.659 1.00 57.06 122 THR A O 1
ATOM 987 N N . GLU A 1 123 ? 18.575 -11.042 -17.528 1.00 74.25 123 GLU A N 1
ATOM 988 C CA . GLU A 1 123 ? 17.210 -10.529 -17.655 1.00 74.25 123 GLU A CA 1
ATOM 989 C C . GLU A 1 123 ? 17.156 -9.427 -18.718 1.00 74.25 123 GLU A C 1
ATOM 991 O O . GLU A 1 123 ? 17.993 -8.520 -18.745 1.00 74.25 123 GLU A O 1
ATOM 996 N N . THR A 1 124 ? 16.116 -9.457 -19.553 1.00 84.56 124 THR A N 1
ATOM 997 C CA . THR A 1 124 ? 15.845 -8.356 -20.478 1.00 84.56 124 THR A CA 1
ATOM 998 C C . THR A 1 124 ? 15.636 -7.049 -19.707 1.00 84.56 124 THR A C 1
ATOM 1000 O O . THR A 1 124 ? 15.150 -7.022 -18.572 1.00 84.56 124 THR A O 1
ATOM 1003 N N . ILE A 1 125 ? 15.945 -5.921 -20.344 1.00 87.06 125 ILE A N 1
ATOM 1004 C CA . ILE A 1 125 ? 15.725 -4.600 -19.738 1.00 87.06 125 ILE A CA 1
ATOM 1005 C C . ILE A 1 125 ? 14.231 -4.398 -19.403 1.00 87.06 125 ILE A C 1
ATOM 1007 O O . ILE A 1 125 ? 13.909 -3.802 -18.375 1.00 87.06 125 ILE A O 1
ATOM 1011 N N . GLY A 1 126 ? 13.322 -4.958 -20.213 1.00 89.06 126 GLY A N 1
ATOM 1012 C CA . GLY A 1 126 ? 11.878 -4.963 -19.966 1.00 89.06 126 GLY A CA 1
ATOM 1013 C C . GLY A 1 126 ? 11.471 -5.731 -18.708 1.00 89.06 126 GLY A C 1
ATOM 1014 O O . GLY A 1 126 ? 10.769 -5.182 -17.857 1.00 89.06 126 GLY A O 1
ATOM 1015 N N . SER A 1 127 ? 11.948 -6.970 -18.540 1.00 87.62 127 SER A N 1
ATOM 1016 C CA . SER A 1 127 ? 11.663 -7.769 -17.338 1.00 87.62 127 SER A CA 1
ATOM 1017 C C . SER A 1 127 ? 12.225 -7.112 -16.077 1.00 87.62 127 SER A C 1
ATOM 1019 O O . SER A 1 127 ? 11.526 -7.035 -15.066 1.00 87.62 127 SER A O 1
ATOM 1021 N N . LYS A 1 128 ? 13.428 -6.525 -16.155 1.00 90.44 128 LYS A N 1
ATOM 1022 C CA . LYS A 1 128 ? 14.020 -5.759 -15.050 1.00 90.44 128 LYS A CA 1
ATOM 1023 C C . LYS A 1 128 ? 13.173 -4.539 -14.670 1.00 90.44 128 LYS A C 1
ATOM 1025 O O . LYS A 1 128 ? 12.912 -4.325 -13.488 1.00 90.44 128 LYS A O 1
ATOM 1030 N N . ALA A 1 129 ? 12.708 -3.762 -15.651 1.00 91.50 129 ALA A N 1
ATOM 1031 C CA . ALA A 1 129 ? 11.839 -2.608 -15.409 1.00 91.50 129 ALA A CA 1
ATOM 1032 C C . ALA A 1 129 ? 10.500 -3.021 -14.775 1.00 91.50 129 ALA A C 1
ATOM 1034 O O . ALA A 1 129 ? 10.028 -2.371 -13.840 1.00 91.50 129 ALA A O 1
ATOM 1035 N N . LYS A 1 130 ? 9.906 -4.134 -15.229 1.00 93.19 130 LYS A N 1
ATOM 1036 C CA . LYS A 1 130 ? 8.651 -4.646 -14.664 1.00 93.19 130 LYS A CA 1
ATOM 1037 C C . LYS A 1 130 ? 8.823 -5.154 -13.234 1.00 93.19 130 LYS A C 1
ATOM 1039 O O . LYS A 1 130 ? 7.956 -4.897 -12.401 1.00 93.19 130 LYS A O 1
ATOM 1044 N N . ARG A 1 131 ? 9.945 -5.814 -12.928 1.00 92.31 131 ARG A N 1
ATOM 1045 C CA . ARG A 1 131 ? 10.270 -6.233 -11.559 1.00 92.31 131 ARG A CA 1
ATOM 1046 C C . ARG A 1 131 ? 10.405 -5.031 -10.629 1.00 92.31 131 ARG A C 1
ATOM 1048 O O . ARG A 1 131 ? 9.731 -4.997 -9.608 1.00 92.31 131 ARG A O 1
ATOM 1055 N N . GLN A 1 132 ? 11.171 -4.014 -11.032 1.00 93.62 132 GLN A N 1
ATOM 1056 C CA . GLN A 1 132 ? 11.318 -2.777 -10.256 1.00 93.62 132 GLN A CA 1
ATOM 1057 C C . GLN A 1 1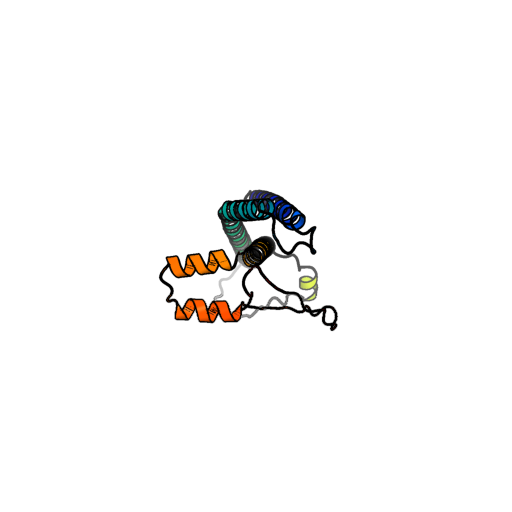32 ? 9.967 -2.093 -9.997 1.00 93.62 132 GLN A C 1
ATOM 1059 O O . GLN A 1 132 ? 9.687 -1.685 -8.875 1.00 93.62 132 GLN A O 1
ATOM 1064 N N . LEU A 1 133 ? 9.093 -2.008 -11.006 1.00 95.38 133 LEU A N 1
ATOM 1065 C CA . LEU A 1 133 ? 7.732 -1.490 -10.830 1.00 95.38 133 LEU A CA 1
ATOM 1066 C C . LEU A 1 133 ? 6.935 -2.291 -9.789 1.00 95.38 133 LEU A C 1
ATOM 1068 O O . LEU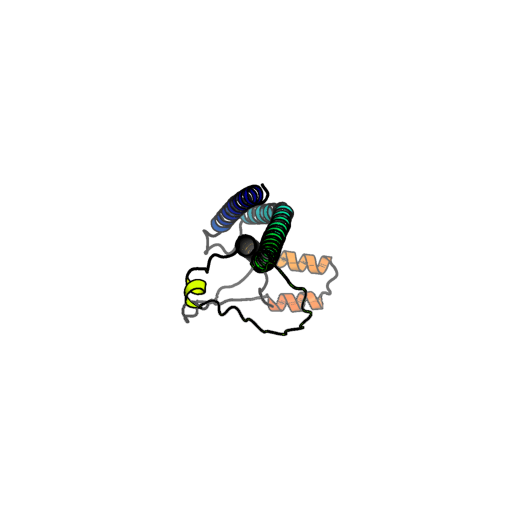 A 1 133 ? 6.226 -1.702 -8.974 1.00 95.38 133 LEU A O 1
ATOM 1072 N N . ASN A 1 134 ? 7.020 -3.621 -9.828 1.00 95.12 134 ASN A N 1
ATOM 1073 C CA . ASN A 1 134 ? 6.303 -4.478 -8.888 1.00 95.12 134 ASN A CA 1
ATOM 1074 C C . ASN A 1 134 ? 6.845 -4.344 -7.459 1.00 95.12 134 ASN A C 1
ATOM 1076 O O . ASN A 1 134 ? 6.047 -4.312 -6.530 1.00 95.12 134 ASN A O 1
ATOM 1080 N N . GLU A 1 135 ? 8.158 -4.183 -7.280 1.00 96.19 135 GLU A N 1
ATOM 1081 C CA . GLU A 1 135 ? 8.760 -3.858 -5.978 1.00 96.19 135 GLU A CA 1
ATOM 1082 C C . GLU A 1 135 ? 8.150 -2.568 -5.406 1.00 96.19 135 GLU A C 1
ATOM 1084 O O . GLU A 1 135 ? 7.623 -2.573 -4.297 1.00 96.19 135 GLU A O 1
ATOM 1089 N N . PHE A 1 136 ? 8.099 -1.491 -6.200 1.00 96.56 136 PHE A N 1
ATOM 1090 C CA . PHE A 1 136 ? 7.482 -0.231 -5.769 1.00 96.56 136 PHE A CA 1
ATOM 1091 C C . PHE A 1 136 ? 5.991 -0.360 -5.447 1.00 96.56 136 PHE A C 1
ATOM 1093 O O . PHE A 1 136 ? 5.514 0.257 -4.499 1.00 96.56 136 PHE A O 1
ATOM 1100 N N . ARG A 1 137 ? 5.239 -1.145 -6.227 1.00 96.00 137 ARG A N 1
ATOM 1101 C CA . ARG A 1 137 ? 3.817 -1.405 -5.952 1.00 96.00 137 ARG A CA 1
ATOM 1102 C C . ARG A 1 137 ? 3.625 -2.140 -4.634 1.00 96.00 137 ARG A C 1
ATOM 1104 O O . ARG A 1 137 ? 2.721 -1.787 -3.883 1.00 96.00 137 ARG A O 1
ATOM 1111 N N . ASN A 1 138 ? 4.467 -3.130 -4.361 1.00 95.19 138 ASN A N 1
ATOM 1112 C CA . ASN A 1 138 ? 4.418 -3.882 -3.116 1.00 95.19 138 ASN A CA 1
ATOM 1113 C C . ASN A 1 138 ? 4.725 -2.970 -1.923 1.00 95.19 138 ASN A C 1
ATOM 1115 O O . ASN A 1 138 ? 3.924 -2.926 -0.997 1.00 95.19 138 ASN A O 1
ATOM 1119 N N . GLU A 1 139 ? 5.792 -2.167 -1.993 1.00 95.38 139 GLU A N 1
ATOM 1120 C CA . GLU A 1 139 ? 6.130 -1.186 -0.948 1.00 95.38 139 GLU A CA 1
ATOM 1121 C C . GLU A 1 139 ? 4.996 -0.169 -0.723 1.00 95.38 139 GLU A C 1
ATOM 1123 O O . GLU A 1 139 ? 4.614 0.119 0.410 1.00 95.38 139 GLU A O 1
ATOM 1128 N N . PHE A 1 140 ? 4.413 0.361 -1.803 1.00 95.25 140 PHE A N 1
ATOM 1129 C CA . PHE A 1 140 ? 3.300 1.308 -1.717 1.00 95.25 140 PHE A CA 1
ATOM 1130 C C . PHE A 1 140 ? 2.079 0.684 -1.029 1.00 95.25 140 PHE A C 1
ATOM 1132 O O . PHE A 1 140 ? 1.447 1.319 -0.183 1.00 95.25 140 PHE A O 1
ATOM 1139 N N . ASN A 1 141 ? 1.751 -0.562 -1.383 1.00 94.00 141 ASN A N 1
ATOM 1140 C CA . ASN A 1 141 ? 0.646 -1.302 -0.783 1.00 94.00 141 ASN A CA 1
ATOM 1141 C C . ASN A 1 141 ? 0.902 -1.602 0.694 1.00 94.00 141 ASN A C 1
ATOM 1143 O O . ASN A 1 141 ? -0.005 -1.428 1.502 1.00 94.00 141 ASN A O 1
ATOM 1147 N N . GLU A 1 142 ? 2.123 -1.992 1.049 1.00 94.12 142 GLU A N 1
ATOM 1148 C CA . GLU A 1 142 ? 2.513 -2.277 2.428 1.00 94.12 142 GLU A CA 1
ATOM 1149 C C . GLU A 1 142 ? 2.380 -1.030 3.314 1.00 94.12 142 GLU A C 1
ATOM 1151 O O . GLU A 1 142 ? 1.746 -1.079 4.367 1.00 94.12 142 GLU A O 1
ATOM 1156 N N . ILE A 1 143 ? 2.881 0.123 2.855 1.00 92.25 143 ILE A N 1
ATOM 1157 C CA . ILE A 1 143 ? 2.718 1.399 3.569 1.00 92.25 143 ILE A CA 1
ATOM 1158 C C . ILE A 1 143 ? 1.233 1.756 3.703 1.00 92.25 143 ILE A C 1
ATOM 1160 O O . ILE A 1 143 ? 0.781 2.159 4.777 1.00 92.25 143 ILE A O 1
ATOM 1164 N N . ASN A 1 144 ? 0.454 1.603 2.629 1.00 92.81 144 ASN A N 1
ATOM 1165 C CA . ASN A 1 144 ? -0.976 1.900 2.657 1.00 92.81 144 ASN A CA 1
ATOM 1166 C C . ASN A 1 144 ? -1.735 0.994 3.641 1.00 92.81 144 ASN A C 1
ATOM 1168 O O . ASN A 1 144 ? -2.632 1.463 4.348 1.00 92.81 144 ASN A O 1
ATOM 1172 N N . GLN A 1 145 ? -1.364 -0.284 3.710 1.00 90.50 145 GLN A N 1
ATOM 1173 C CA . GLN A 1 145 ? -1.923 -1.237 4.660 1.00 90.50 145 GLN A CA 1
ATOM 1174 C C . GLN A 1 145 ? -1.597 -0.825 6.098 1.00 90.50 145 GLN A C 1
ATOM 1176 O O . GLN A 1 145 ? -2.519 -0.653 6.890 1.00 90.50 145 GLN A O 1
ATOM 1181 N N . GLN A 1 146 ? -0.332 -0.541 6.412 1.00 88.94 146 GLN A N 1
ATOM 1182 C CA . GLN A 1 146 ? 0.070 -0.107 7.755 1.00 88.94 146 GLN A CA 1
ATOM 1183 C C . GLN A 1 146 ? -0.639 1.185 8.198 1.00 88.94 146 GLN A C 1
ATOM 1185 O O . GLN A 1 146 ? -1.065 1.314 9.345 1.00 88.94 146 GLN A O 1
ATOM 1190 N N . ILE A 1 147 ? -0.797 2.158 7.293 1.00 88.94 147 ILE A N 1
ATOM 1191 C CA . ILE A 1 147 ? -1.565 3.388 7.556 1.00 88.94 147 ILE A CA 1
ATOM 1192 C C . ILE A 1 147 ? -3.023 3.058 7.878 1.00 88.94 147 ILE A C 1
ATOM 1194 O O . ILE A 1 147 ? -3.629 3.664 8.760 1.00 88.94 147 ILE A O 1
ATOM 1198 N N . THR A 1 148 ? -3.604 2.130 7.127 1.00 86.31 148 THR A N 1
ATOM 1199 C CA . THR A 1 148 ? -4.995 1.716 7.287 1.00 86.31 148 THR A CA 1
ATOM 1200 C C . THR A 1 148 ? -5.203 1.029 8.631 1.00 86.31 148 THR A C 1
ATOM 1202 O O . THR A 1 148 ? -6.086 1.446 9.375 1.00 86.31 148 THR A O 1
ATOM 1205 N N . GLU A 1 149 ? -4.341 0.076 8.980 1.00 85.25 149 GLU A N 1
ATOM 1206 C CA . GLU A 1 149 ? -4.330 -0.610 10.277 1.00 85.25 149 GLU A CA 1
ATOM 1207 C C . GLU A 1 149 ? -4.234 0.392 11.434 1.00 85.25 149 GLU A C 1
ATOM 1209 O O . GLU A 1 149 ? -5.130 0.453 12.273 1.00 85.25 149 GLU A O 1
ATOM 1214 N N . LYS A 1 150 ? -3.238 1.289 11.413 1.00 84.19 150 LYS A N 1
ATOM 1215 C CA . LYS A 1 150 ? -3.068 2.305 12.465 1.00 84.19 150 LYS A CA 1
ATOM 1216 C C . LYS A 1 150 ? -4.272 3.236 12.602 1.00 84.19 150 LYS A C 1
ATOM 1218 O O . LYS A 1 150 ? -4.611 3.643 13.711 1.00 84.19 150 LYS A O 1
ATOM 1223 N N . VAL A 1 151 ? -4.926 3.594 11.494 1.00 83.88 151 VAL A N 1
ATOM 1224 C CA . VAL A 1 151 ? -6.157 4.390 11.565 1.00 83.88 151 VAL A CA 1
ATOM 1225 C C . VAL A 1 151 ? -7.291 3.591 12.173 1.00 83.88 151 VAL A C 1
ATOM 1227 O O . VAL A 1 151 ? -7.955 4.116 13.062 1.00 83.88 151 VAL A O 1
ATOM 1230 N N . PHE A 1 152 ? -7.489 2.342 11.761 1.00 83.12 152 PHE A N 1
ATOM 1231 C CA . PHE A 1 152 ? -8.525 1.495 12.338 1.00 83.12 152 PHE A CA 1
ATOM 1232 C C . PHE A 1 152 ? -8.333 1.256 13.832 1.00 83.12 152 PHE A C 1
ATOM 1234 O O . PHE A 1 152 ? -9.330 1.263 14.545 1.00 83.12 152 PHE A O 1
ATOM 1241 N N . ASP A 1 153 ? -7.097 1.135 14.310 1.00 81.06 153 ASP A N 1
ATOM 1242 C CA . ASP A 1 153 ? -6.786 0.946 15.732 1.00 81.06 153 ASP A CA 1
ATOM 1243 C C . ASP A 1 153 ? -7.037 2.218 16.562 1.00 81.06 153 ASP A C 1
ATOM 1245 O O . ASP A 1 153 ? -7.323 2.156 17.756 1.00 81.06 153 ASP A O 1
ATOM 1249 N N . SER A 1 154 ? -6.985 3.388 15.921 1.00 79.06 154 SER A N 1
ATOM 1250 C CA . SER A 1 154 ? -7.142 4.692 16.575 1.00 79.06 154 SER A CA 1
ATOM 1251 C C . SER A 1 154 ? -8.582 5.214 16.665 1.00 79.06 154 SER A C 1
ATOM 1253 O O . SER A 1 154 ? -8.821 6.240 17.300 1.00 79.06 154 SER A O 1
ATOM 1255 N N . ILE A 1 155 ? -9.552 4.549 16.026 1.00 82.62 155 ILE A N 1
ATOM 1256 C CA . ILE A 1 155 ? -10.942 5.030 15.986 1.00 82.62 155 ILE A CA 1
ATOM 1257 C C . ILE A 1 155 ? -11.543 5.036 17.396 1.00 82.62 155 ILE A C 1
ATOM 1259 O O . ILE A 1 155 ? -11.609 4.000 18.060 1.00 82.62 155 ILE A O 1
ATOM 1263 N N . ASP A 1 156 ? -12.064 6.187 17.827 1.00 84.06 156 ASP A N 1
ATOM 1264 C CA . ASP A 1 156 ? -12.905 6.252 19.019 1.00 84.06 156 ASP A CA 1
ATOM 1265 C C . ASP A 1 156 ? -14.256 5.583 18.741 1.00 84.06 156 ASP A C 1
ATOM 1267 O O . ASP A 1 156 ? -15.045 6.020 17.892 1.00 84.06 156 ASP A O 1
ATOM 1271 N N . ARG A 1 157 ? -14.534 4.518 19.493 1.00 84.56 157 ARG A N 1
ATOM 1272 C CA . ARG A 1 157 ? -15.764 3.741 19.360 1.00 84.56 157 ARG A CA 1
ATOM 1273 C C . ARG A 1 157 ? -16.984 4.608 19.644 1.00 84.56 157 ARG A C 1
ATOM 1275 O O . ARG A 1 157 ? -17.940 4.549 18.879 1.00 84.56 157 ARG A O 1
ATOM 1282 N N . ILE A 1 158 ? -16.947 5.474 20.663 1.00 85.38 158 ILE A N 1
ATOM 1283 C CA . ILE A 1 158 ? -18.085 6.342 21.020 1.00 85.38 158 ILE A CA 1
ATOM 1284 C C . ILE A 1 158 ? -18.473 7.226 19.832 1.00 85.38 158 ILE A C 1
ATOM 1286 O O . ILE A 1 158 ? -19.649 7.301 19.460 1.00 85.38 158 ILE A O 1
ATOM 1290 N N . THR A 1 159 ? -17.481 7.859 19.209 1.00 86.50 159 THR A N 1
ATOM 1291 C CA . THR A 1 159 ? -17.660 8.666 18.001 1.00 86.50 159 THR A CA 1
ATOM 1292 C C . THR A 1 159 ? -18.192 7.831 16.836 1.00 86.50 159 THR A C 1
ATOM 1294 O O . THR A 1 159 ? -19.156 8.246 16.189 1.00 86.50 159 THR A O 1
ATOM 1297 N N . LEU A 1 160 ? -17.655 6.627 16.609 1.00 87.06 160 LEU A N 1
ATOM 1298 C CA . LEU A 1 160 ? -18.148 5.712 15.574 1.00 87.06 160 LEU A CA 1
ATOM 1299 C C . LEU A 1 160 ? -19.639 5.381 15.758 1.00 87.06 160 LEU A C 1
ATOM 1301 O O . LEU A 1 160 ? -20.404 5.382 14.791 1.00 87.06 160 LEU A O 1
ATOM 1305 N N . TRP A 1 161 ? -20.091 5.135 16.987 1.00 87.56 161 TRP A N 1
ATOM 1306 C CA . TRP A 1 161 ? -21.495 4.815 17.257 1.00 87.56 161 TRP A CA 1
ATOM 1307 C C . TRP A 1 161 ? -22.421 6.008 17.050 1.00 87.56 161 TRP A C 1
ATOM 1309 O O . TRP A 1 161 ? -23.468 5.857 16.415 1.00 87.56 161 TRP A O 1
ATOM 1319 N N . LYS A 1 162 ? -22.019 7.199 17.514 1.00 88.69 162 LYS A N 1
ATOM 1320 C CA . LYS A 1 162 ? -22.747 8.451 17.252 1.00 88.69 162 LYS A CA 1
ATOM 1321 C C . LYS A 1 162 ? -22.896 8.691 15.751 1.00 88.69 162 LYS A C 1
ATOM 1323 O O . LYS A 1 162 ? -23.993 8.994 15.286 1.00 88.69 162 LYS A O 1
ATOM 1328 N N . LEU A 1 163 ? -21.824 8.476 14.990 1.00 90.31 163 LEU A N 1
ATOM 1329 C CA . LEU A 1 163 ? -21.812 8.639 13.539 1.00 90.31 163 LEU A CA 1
ATOM 1330 C C . LEU A 1 163 ? -22.785 7.675 12.845 1.00 90.31 163 LEU A C 1
ATOM 1332 O O . LEU A 1 163 ? -23.552 8.077 11.974 1.00 90.31 163 LEU A O 1
ATOM 1336 N N . ARG A 1 164 ? -22.814 6.404 13.255 1.00 88.00 164 ARG A N 1
ATOM 1337 C CA . ARG A 1 164 ? -23.745 5.418 12.680 1.00 88.00 164 ARG A CA 1
ATOM 1338 C C . ARG A 1 164 ? -25.204 5.780 12.951 1.00 88.00 164 ARG A C 1
ATOM 1340 O O . ARG A 1 164 ? -26.035 5.626 12.059 1.00 88.00 164 ARG A O 1
ATOM 1347 N N . ARG A 1 165 ? -25.518 6.304 14.140 1.00 89.94 165 ARG A N 1
ATOM 1348 C CA . ARG A 1 165 ? -26.862 6.824 14.447 1.00 89.94 165 ARG A CA 1
ATOM 1349 C C . ARG A 1 165 ? -27.213 8.042 13.602 1.00 89.94 165 ARG A C 1
ATOM 1351 O O . ARG A 1 165 ? -28.326 8.111 13.093 1.00 89.94 165 ARG A O 1
ATOM 1358 N N . TYR A 1 166 ? -26.261 8.953 13.412 1.00 92.25 166 TYR A N 1
ATOM 1359 C CA . TYR A 1 166 ? -26.434 10.131 12.565 1.00 92.25 166 TYR A CA 1
ATOM 1360 C C . TYR A 1 166 ? -26.779 9.762 11.113 1.00 92.25 166 TYR A C 1
ATOM 1362 O O . TYR A 1 166 ? -27.684 10.352 10.533 1.00 92.25 166 TYR A O 1
ATOM 1370 N N . TYR A 1 167 ? -26.144 8.726 10.554 1.00 93.88 167 TYR A N 1
ATOM 1371 C CA . TYR A 1 167 ? -26.453 8.219 9.209 1.00 93.88 167 TYR A CA 1
ATOM 1372 C C . TYR A 1 167 ? -27.693 7.305 9.132 1.00 93.88 167 TYR A C 1
ATOM 1374 O O . TYR A 1 167 ? -27.922 6.670 8.105 1.00 93.88 167 TYR A O 1
ATOM 1382 N N . GLY A 1 168 ? -28.508 7.222 10.189 1.00 93.25 168 GLY A N 1
ATOM 1383 C CA . GLY A 1 168 ? -29.792 6.516 10.158 1.00 93.25 168 GLY A CA 1
ATOM 1384 C C . GLY A 1 168 ? -29.716 5.004 10.384 1.00 93.25 168 GLY A C 1
ATOM 1385 O O . GLY A 1 168 ? -30.701 4.306 10.138 1.00 93.25 168 GLY A O 1
ATOM 1386 N N . VAL A 1 169 ? -28.588 4.468 10.871 1.00 93.62 169 VAL A N 1
ATOM 1387 C CA . VAL A 1 169 ? -28.519 3.051 11.263 1.00 93.62 169 VAL A CA 1
ATOM 1388 C C . VAL A 1 169 ? -29.456 2.822 12.461 1.00 93.62 169 VAL A C 1
ATOM 1390 O O . VAL A 1 169 ? -29.284 3.490 13.488 1.00 93.62 169 VAL A O 1
ATOM 1393 N N . PRO A 1 170 ? -30.422 1.880 12.379 1.00 94.62 170 PRO A N 1
ATOM 1394 C CA . PRO A 1 170 ? -31.389 1.657 13.446 1.00 94.62 170 PRO A CA 1
ATOM 1395 C C . PRO A 1 170 ? -30.741 1.310 14.781 1.00 94.62 170 PRO A C 1
ATOM 1397 O O . PRO A 1 170 ? -29.724 0.614 14.846 1.00 94.62 170 PRO A O 1
ATOM 1400 N N . GLU A 1 171 ? -31.409 1.709 15.860 1.00 90.69 171 GLU A N 1
ATOM 1401 C CA . GLU A 1 171 ? -30.941 1.502 17.228 1.00 90.69 171 GLU A CA 1
ATOM 1402 C C . GLU A 1 171 ? -30.554 0.068 17.532 1.00 90.69 171 GLU A C 1
ATOM 1404 O O . GLU A 1 171 ? -29.457 -0.212 18.013 1.00 90.69 171 GLU A O 1
ATOM 1409 N N . LYS A 1 172 ? -31.444 -0.844 17.158 1.00 93.31 172 LYS A N 1
ATOM 1410 C CA . LYS A 1 172 ? -31.259 -2.273 17.347 1.00 93.31 172 LYS A CA 1
ATOM 1411 C C . LYS A 1 172 ? -29.960 -2.774 16.707 1.00 93.31 172 LYS A C 1
ATOM 1413 O O . LYS A 1 172 ? -29.251 -3.559 17.324 1.00 93.31 172 LYS A O 1
ATOM 1418 N N . ALA A 1 173 ? -29.623 -2.302 15.505 1.00 91.00 173 ALA A N 1
ATOM 1419 C CA . ALA A 1 173 ? -28.415 -2.716 14.793 1.00 91.00 173 ALA A CA 1
ATOM 1420 C C . ALA A 1 173 ? -27.142 -2.126 15.419 1.00 91.00 173 ALA A C 1
ATOM 1422 O O . ALA A 1 173 ? -26.133 -2.821 15.538 1.00 91.00 173 ALA A O 1
ATOM 1423 N N . VAL A 1 174 ? -27.184 -0.865 15.861 1.00 90.25 174 VAL A N 1
ATOM 1424 C CA . VAL A 1 174 ? -26.058 -0.259 16.587 1.00 90.25 174 VAL A CA 1
ATOM 1425 C C . VAL A 1 174 ? -25.835 -0.946 17.934 1.00 90.25 174 VAL A C 1
ATOM 1427 O O . VAL A 1 174 ? -24.687 -1.226 18.252 1.00 90.25 174 VAL A O 1
ATOM 1430 N N . ASN A 1 175 ? -26.890 -1.287 18.678 1.00 90.56 175 ASN A N 1
ATOM 1431 C CA . ASN A 1 175 ? -26.770 -1.939 19.987 1.00 90.56 175 ASN A CA 1
ATOM 1432 C C . ASN A 1 175 ? -26.220 -3.368 19.882 1.00 90.56 175 ASN A C 1
ATOM 1434 O O . ASN A 1 175 ? -25.392 -3.755 20.698 1.00 90.56 175 ASN A O 1
ATOM 1438 N N . ILE A 1 176 ? -26.610 -4.133 18.853 1.00 90.75 176 ILE A N 1
ATOM 1439 C CA . ILE A 1 176 ? -26.014 -5.457 18.586 1.00 90.75 176 ILE A CA 1
ATOM 1440 C C . ILE A 1 176 ? -24.499 -5.331 18.395 1.00 90.75 176 ILE A C 1
ATOM 1442 O O . ILE A 1 176 ? -23.732 -6.115 18.948 1.00 90.75 176 ILE A O 1
ATOM 1446 N N . ILE A 1 177 ? -24.066 -4.325 17.635 1.00 87.69 177 ILE A N 1
ATOM 1447 C CA . ILE A 1 177 ? -22.646 -4.113 17.361 1.00 87.69 177 ILE A CA 1
ATOM 1448 C C . ILE A 1 177 ? -21.938 -3.576 18.606 1.00 87.69 177 ILE A C 1
ATOM 1450 O O . ILE A 1 177 ? -20.891 -4.105 18.951 1.00 87.69 177 ILE A O 1
ATOM 1454 N N . TRP A 1 178 ? -22.518 -2.623 19.336 1.00 87.81 178 TRP A N 1
ATOM 1455 C CA . TRP A 1 178 ? -21.979 -2.143 20.613 1.00 87.81 178 TRP A CA 1
ATOM 1456 C C . TRP A 1 178 ? -21.704 -3.301 21.576 1.00 87.81 178 TRP A C 1
ATOM 1458 O O . TRP A 1 178 ? -20.583 -3.442 22.049 1.00 87.81 178 TRP A O 1
ATOM 1468 N N . ASN A 1 179 ? -22.682 -4.185 21.784 1.00 87.94 179 ASN A N 1
ATOM 1469 C CA . ASN A 1 179 ? -22.553 -5.324 22.696 1.00 87.94 179 ASN A CA 1
ATOM 1470 C C . ASN A 1 179 ? -21.451 -6.311 22.276 1.00 87.94 179 ASN A C 1
ATOM 1472 O O . ASN A 1 179 ? -20.964 -7.068 23.105 1.00 87.94 179 ASN A O 1
ATOM 1476 N N . SER A 1 180 ? -21.045 -6.314 21.002 1.00 85.19 180 SER A N 1
ATOM 1477 C CA . SER A 1 180 ? -19.909 -7.122 20.537 1.00 85.19 180 SER A CA 1
ATOM 1478 C C . SER A 1 180 ? -18.539 -6.521 20.886 1.00 85.19 180 SER A C 1
ATOM 1480 O O . SER A 1 180 ? -17.545 -7.248 20.895 1.00 85.19 180 SER A O 1
ATOM 1482 N N . TYR A 1 181 ? -18.492 -5.214 21.166 1.00 85.44 181 TYR A N 1
ATOM 1483 C CA . TYR A 1 181 ? -17.297 -4.450 21.539 1.00 85.44 181 TYR A CA 1
ATOM 1484 C C . TYR A 1 181 ? -17.249 -4.074 23.030 1.00 85.44 181 TYR A C 1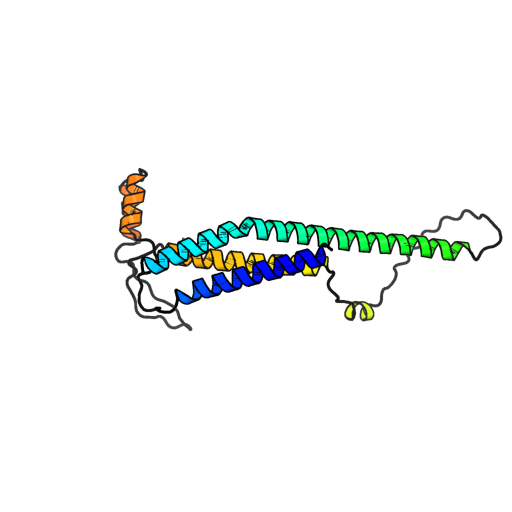
ATOM 1486 O O . TYR A 1 181 ? -16.183 -3.692 23.512 1.00 85.44 181 TYR A O 1
ATOM 1494 N N . ASP A 1 182 ? -18.374 -4.147 23.743 1.00 84.44 182 ASP A N 1
ATOM 1495 C CA . ASP A 1 182 ? -18.461 -3.875 25.178 1.00 84.44 182 ASP A CA 1
ATOM 1496 C C . ASP A 1 182 ? -17.727 -4.949 25.993 1.00 84.44 182 ASP A C 1
ATOM 1498 O O . ASP A 1 182 ? -17.816 -6.138 25.684 1.00 84.44 182 ASP A O 1
ATOM 1502 N N . GLY A 1 183 ? -16.954 -4.530 26.998 1.00 83.81 183 GLY A N 1
ATOM 1503 C CA . GLY A 1 183 ? -16.108 -5.433 27.793 1.00 83.81 183 GLY A CA 1
ATOM 1504 C C . GLY A 1 183 ? -15.105 -6.259 26.972 1.00 83.81 183 GLY A C 1
ATOM 1505 O O . GLY A 1 183 ? -14.709 -7.347 27.395 1.00 83.81 183 GLY A O 1
ATOM 1506 N N . PHE A 1 184 ? -14.731 -5.797 25.773 1.00 84.56 184 PHE A N 1
ATOM 1507 C CA . PHE A 1 184 ? -13.864 -6.558 24.881 1.00 84.56 184 PHE A CA 1
ATOM 1508 C C . PHE A 1 184 ? -12.416 -6.585 25.383 1.00 84.56 184 PHE A C 1
ATOM 1510 O O . PHE A 1 184 ? -11.761 -5.547 25.483 1.00 84.56 184 PHE A O 1
ATOM 1517 N N . ASN A 1 185 ? -11.904 -7.794 25.617 1.00 87.00 185 ASN A N 1
ATOM 1518 C CA . ASN A 1 185 ? -10.517 -8.049 25.982 1.00 87.00 185 ASN A CA 1
ATOM 1519 C C . ASN A 1 185 ? -9.791 -8.872 24.909 1.00 87.00 185 ASN A C 1
ATOM 1521 O O . ASN A 1 185 ? -10.394 -9.649 24.166 1.00 87.00 185 ASN A O 1
ATOM 1525 N N . CYS A 1 186 ? -8.476 -8.686 24.835 1.00 85.06 186 CYS A N 1
ATOM 1526 C CA . CYS A 1 186 ? -7.589 -9.398 23.923 1.00 85.06 186 CYS A CA 1
ATOM 1527 C C . CYS A 1 186 ? -6.452 -10.084 24.682 1.00 85.06 186 CYS A C 1
ATOM 1529 O O . CYS A 1 186 ? -6.053 -9.659 25.766 1.00 85.06 186 CYS A O 1
ATOM 1531 N N . LYS A 1 187 ? -5.907 -11.140 24.070 1.00 88.31 187 LYS A N 1
ATOM 1532 C CA . LYS A 1 187 ? -4.638 -11.775 24.443 1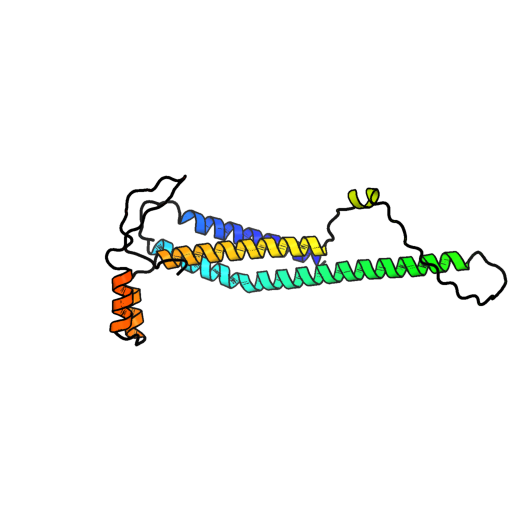.00 88.31 187 LYS A CA 1
ATOM 1533 C C . LYS A 1 187 ? -3.793 -11.949 23.191 1.00 88.31 187 LYS A C 1
ATOM 1535 O O . LYS A 1 187 ? -4.332 -12.250 22.128 1.00 88.31 187 LYS A O 1
ATOM 1540 N N . ILE A 1 188 ? -2.482 -11.794 23.319 1.00 84.44 188 ILE A N 1
ATOM 1541 C CA . ILE A 1 188 ? -1.540 -11.951 22.213 1.00 84.44 188 ILE A CA 1
ATOM 1542 C C . ILE A 1 188 ? -0.842 -13.302 22.366 1.00 84.44 188 ILE A C 1
ATOM 1544 O O . ILE A 1 188 ? -0.449 -13.690 23.465 1.00 84.44 188 ILE A O 1
ATOM 1548 N N . VAL A 1 189 ? -0.691 -14.033 21.260 1.00 89.38 189 VAL A N 1
ATOM 1549 C CA . VAL A 1 189 ? 0.153 -15.231 21.212 1.00 89.38 189 VAL A CA 1
ATOM 1550 C C . VAL A 1 189 ? 1.514 -14.828 20.661 1.00 89.38 189 VAL A C 1
ATOM 1552 O O . VAL A 1 189 ? 1.626 -14.472 19.490 1.00 89.38 189 VAL A O 1
ATOM 1555 N N . HIS A 1 190 ? 2.555 -14.916 21.484 1.00 85.69 190 HIS A N 1
ATOM 1556 C CA . HIS A 1 190 ? 3.935 -14.678 21.073 1.00 85.69 190 HIS A CA 1
ATOM 1557 C C . HIS A 1 190 ? 4.773 -15.927 21.348 1.00 85.69 190 HIS A C 1
ATOM 1559 O O . HIS A 1 190 ? 4.805 -16.428 22.467 1.00 85.69 190 HIS A O 1
ATOM 1565 N N . GLY A 1 191 ? 5.412 -16.491 20.318 1.00 86.88 191 GLY A N 1
ATOM 1566 C CA . GLY A 1 191 ? 6.275 -17.667 20.488 1.00 86.88 191 GLY A CA 1
ATOM 1567 C C . GLY A 1 191 ? 5.580 -18.898 21.097 1.00 86.88 191 GLY A C 1
ATOM 1568 O O . GLY A 1 191 ? 6.224 -19.658 21.810 1.00 86.88 191 GLY A O 1
ATOM 1569 N N . ARG A 1 192 ? 4.280 -19.105 20.819 1.00 87.94 192 ARG A N 1
ATOM 1570 C CA . ARG A 1 192 ? 3.391 -20.136 21.421 1.00 87.94 192 ARG A CA 1
ATOM 1571 C C . ARG A 1 192 ? 2.986 -19.891 22.879 1.00 87.94 192 ARG A C 1
ATOM 1573 O O . ARG A 1 192 ? 2.274 -20.717 23.445 1.00 87.94 192 ARG A O 1
ATOM 1580 N N . GLN A 1 193 ? 3.383 -18.771 23.470 1.00 89.75 193 GLN A N 1
ATOM 1581 C CA . GLN A 1 193 ? 2.956 -18.363 24.801 1.00 89.75 193 GLN A CA 1
ATOM 1582 C C . GLN A 1 193 ? 1.860 -17.302 24.701 1.00 89.75 193 GLN A C 1
ATOM 1584 O O . GLN A 1 193 ? 1.888 -16.448 23.816 1.00 89.75 193 GLN A O 1
ATOM 1589 N N . LEU A 1 194 ? 0.875 -17.385 25.592 1.00 90.81 194 LEU A N 1
ATOM 1590 C CA . LEU A 1 194 ? -0.242 -16.451 25.656 1.00 90.81 194 LEU A CA 1
ATOM 1591 C C . LEU A 1 194 ? 0.068 -15.361 26.687 1.00 90.81 194 LEU A C 1
ATOM 1593 O O . LEU A 1 194 ? 0.462 -15.686 27.807 1.00 90.81 194 LEU A O 1
ATOM 1597 N N . THR A 1 195 ? -0.112 -14.094 26.321 1.00 90.25 195 THR A N 1
ATOM 1598 C CA . THR A 1 195 ? 0.008 -12.970 27.258 1.00 90.25 195 THR A CA 1
ATOM 1599 C C . THR A 1 195 ? -1.223 -12.856 28.160 1.00 90.25 195 THR A C 1
ATOM 1601 O O . THR A 1 195 ? -2.275 -13.453 27.894 1.00 90.25 195 THR A O 1
ATOM 1604 N N . ASP A 1 196 ? -1.112 -12.037 29.205 1.00 90.12 196 ASP A N 1
ATOM 1605 C CA . ASP A 1 196 ? -2.258 -11.639 30.021 1.00 90.12 196 ASP A CA 1
ATOM 1606 C C . ASP A 1 196 ? -3.322 -10.908 29.186 1.00 90.12 196 ASP A C 1
ATOM 1608 O O . ASP A 1 196 ? -3.034 -10.338 28.126 1.00 90.12 196 ASP A O 1
ATOM 1612 N N . THR A 1 197 ? -4.574 -10.971 29.652 1.00 88.94 197 THR A N 1
ATOM 1613 C CA . THR A 1 197 ? -5.688 -10.211 29.067 1.00 88.94 197 THR A CA 1
ATOM 1614 C C . THR A 1 197 ? -5.478 -8.720 29.261 1.00 88.94 197 THR A C 1
ATOM 1616 O O . THR A 1 197 ? -5.155 -8.290 30.367 1.00 88.94 197 THR A O 1
ATOM 1619 N N . PHE A 1 198 ? -5.798 -7.937 28.239 1.00 83.75 198 PHE A N 1
ATOM 1620 C CA . PHE A 1 198 ? -5.945 -6.490 28.352 1.00 83.75 198 PHE A CA 1
ATOM 1621 C C . PHE A 1 198 ? -7.239 -6.029 27.685 1.00 83.75 198 PHE A C 1
ATOM 1623 O O . PHE A 1 198 ? -7.693 -6.627 26.704 1.00 83.75 198 PHE A O 1
ATOM 1630 N N . ASP A 1 199 ? -7.821 -4.962 28.222 1.00 85.50 199 ASP A N 1
ATOM 1631 C CA . ASP A 1 199 ? -9.026 -4.353 27.670 1.00 85.50 199 ASP A CA 1
ATOM 1632 C C . ASP A 1 199 ? -8.686 -3.535 26.426 1.00 85.50 199 ASP A C 1
ATOM 1634 O O . ASP A 1 199 ? -7.725 -2.761 26.400 1.00 85.50 199 ASP A O 1
ATOM 1638 N N . VAL A 1 200 ? -9.502 -3.683 25.386 1.00 81.06 200 VAL A N 1
ATOM 1639 C CA . VAL A 1 200 ? -9.354 -2.924 24.146 1.00 81.06 200 VAL A CA 1
ATOM 1640 C C . VAL A 1 200 ? -10.478 -1.909 24.077 1.00 81.06 200 VAL A C 1
ATOM 1642 O O . VAL A 1 200 ? -11.615 -2.266 23.777 1.00 81.06 200 VAL A O 1
ATOM 1645 N N . ASN A 1 201 ? -10.152 -0.639 24.306 1.00 79.94 201 ASN A N 1
ATOM 1646 C CA . ASN A 1 201 ? -11.133 0.452 24.370 1.00 79.94 201 ASN A CA 1
ATOM 1647 C C . ASN A 1 201 ? -11.260 1.246 23.060 1.00 79.94 201 ASN A C 1
ATOM 1649 O O . ASN A 1 201 ? -12.260 1.928 22.840 1.00 79.94 201 ASN A O 1
ATOM 1653 N N . THR A 1 202 ? -10.276 1.131 22.171 1.00 79.75 202 THR A N 1
ATOM 1654 C CA . THR A 1 202 ? -10.193 1.865 20.905 1.00 79.75 202 THR A CA 1
ATOM 1655 C C . THR A 1 202 ? -10.190 0.918 19.711 1.00 79.75 202 THR A C 1
ATOM 1657 O O . THR A 1 202 ? -10.085 -0.307 19.841 1.00 79.75 202 THR A O 1
ATOM 1660 N N . GLY A 1 203 ? -10.406 1.501 18.541 1.00 82.56 203 GLY A N 1
ATOM 1661 C CA . GLY A 1 203 ? -10.335 0.837 17.259 1.00 82.56 203 GLY A CA 1
ATOM 1662 C C . GLY A 1 203 ? -11.443 -0.168 16.970 1.00 82.56 203 GLY A C 1
ATOM 1663 O O . GLY A 1 203 ? -12.390 -0.351 17.745 1.00 82.56 203 GLY A O 1
ATOM 1664 N N . VAL A 1 204 ? -11.327 -0.810 15.811 1.00 82.69 204 VAL A N 1
ATOM 1665 C CA . VAL A 1 204 ? -12.249 -1.846 15.324 1.00 82.69 204 VAL A CA 1
ATOM 1666 C C . VAL A 1 204 ? -11.518 -3.174 15.150 1.00 82.69 204 VAL A C 1
ATOM 1668 O O . VAL A 1 204 ? -10.308 -3.204 14.946 1.00 82.69 204 VAL A O 1
ATOM 1671 N N . ARG A 1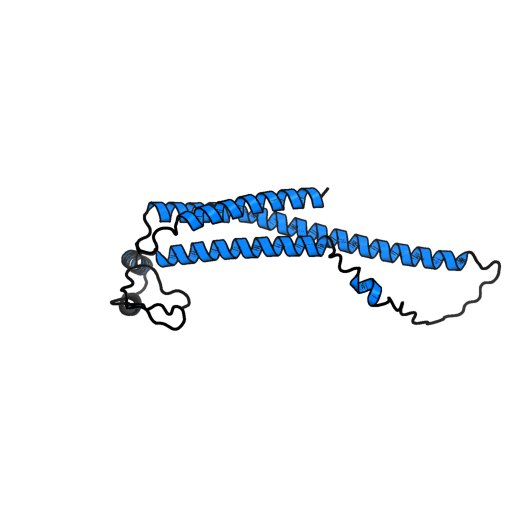 205 ? -12.247 -4.292 15.216 1.00 77.50 205 ARG A N 1
ATOM 1672 C CA . ARG A 1 205 ? -11.646 -5.610 14.985 1.00 77.50 205 ARG A CA 1
ATOM 1673 C C . ARG A 1 205 ? -11.250 -5.752 13.512 1.00 77.50 205 ARG A C 1
ATOM 1675 O O . ARG A 1 205 ? -12.106 -5.676 12.631 1.00 77.50 205 ARG A O 1
ATOM 1682 N N . GLN A 1 206 ? -9.965 -5.971 13.255 1.00 70.75 206 GLN A N 1
ATOM 1683 C CA . GLN A 1 206 ? -9.431 -6.202 11.913 1.00 70.75 206 GLN A CA 1
ATOM 1684 C C . GLN A 1 206 ? -9.703 -7.648 11.457 1.00 70.75 206 GLN A C 1
ATOM 1686 O O . GLN A 1 206 ? -9.686 -8.568 12.272 1.00 70.75 206 GLN A O 1
ATOM 1691 N N . GLY A 1 207 ? -9.953 -7.850 10.158 1.00 67.56 207 GLY A N 1
ATOM 1692 C CA . GLY A 1 207 ? -10.138 -9.186 9.567 1.00 67.56 207 GLY A CA 1
ATOM 1693 C C . GLY A 1 207 ? -11.499 -9.850 9.819 1.00 67.56 207 GLY A C 1
ATOM 1694 O O . GLY A 1 207 ? -11.593 -11.070 9.697 1.00 67.56 207 GLY A O 1
ATOM 1695 N N . CYS A 1 208 ? -12.520 -9.066 10.189 1.00 62.53 208 CYS A N 1
ATOM 1696 C CA . CYS A 1 208 ? -13.913 -9.523 10.280 1.00 62.53 208 CYS A CA 1
ATOM 1697 C C . CYS A 1 208 ? -14.566 -9.691 8.904 1.00 62.53 208 CYS A C 1
ATOM 1699 O O . CYS A 1 208 ? -14.202 -8.924 7.983 1.00 62.53 208 CYS A O 1
#

Radius of gyration: 30.38 Å; chains: 1; bounding box: 59×44×92 Å

Foldseek 3Di:
DLLVVLVVLLVVLVVLLVVLVVLLVVQVPCPPDLARPPVNVVSLVVSVVSLVVCVVSLVVLVVSLVVLLVVQVVVVVVVVVVVVVVVVVVVVPPDDDDDDDDDDDDPPPPPDDVVVVVVVPPDTPSVVSVVSSVVSVVSSVVSVVSSVVVVQSNAQPVVVLVVCVVVPNDPVVSVVVVVVLPQDWDWDQDPNDIDDIDRRRGGDDPPD

Sequence (208 aa):
MENREFQVLCNNIRNFLNNLTTELKSININEQNINLSENHLNTITSIREKLRSYQPKLLELSDRADRICRASSTAALTMNQIFMTHSSQLDINDSVNTPVFTGYDHQNQLSINQNEINNLQTETIGSKAKRQLNEFRNEFNEINQQITEKVFDSIDRITLWKLRRYYGVPEKAVNIIWNSYDGFNCKIVHGRQLTDTFDVNTGVRQGC

Secondary structure (DSSP, 8-state):
-HHHHHHHHHHHHHHHHHHHHHHHHHTTS-TT--S--HHHHHHHHHHHHHHHHHHHHHHHHHHHHHHHHHHHHHHHHHHHHHHHHHHHHHTTTT--S----------------HHHHTT-----HHHHHHHHHHHHHHHHHHHHHHHHHHHHHH-BHHHHHHHHHHTT--HHHHHHHHHHHTT-EE--EETTEEPPPEE--BS--TT-